Protein 2J4T (pdb70)

InterPro domains:
  IPR001427 Pancreatic ribonuclease [PR00794] (48-67)
  IPR001427 Pancreatic ribonuclease [PR00794] (68-87)
  IPR001427 Pancreatic ribonuclease [PR00794] (90-108)
  IPR001427 Pancreatic ribonuclease [PR00794] (112-134)
  IPR001427 Pancreatic ribonuclease [PTHR11437] (3-141)
  IPR023411 Ribonuclease A, active site [PS00127] (62-68)
  IPR023412 Ribonuclease A-domain [PF00074] (28-138)
  IPR023412 Ribonuclease A-domain [SM00092] (25-141)
  IPR036816 Ribonuclease A-like domain superfamily [G3DSA:3.10.130.10] (22-144)
  IPR036816 Ribonuclease A-like domain superfamily [SSF54076] (27-142)

Sequence (238 aa):
NERYEKFLRQHYDAKPQGRDDRYCESMMKERKLTSPCKDVNTFIHGTKKNIRAICGKKGSPYGENFRISNSPFQITTCTHSRGSPWPPCGYRAFKDFRYIVIACEDGWPVHFDESFISPNERYEKFLRQHYDAKPQGRDDRYCESMMKERKLTSPCKDVNTFIHGTKKNIRAICGKKGSPYGENFRISNSPFQITTCTHSRGSPWPPCGYRAFKDFRYIVIACEDGWPVHFDESFISP

CATH classification: 3.10.130.10

GO terms:
  GO:0045087 innate immune response (P, IDA)
  GO:0061844 antimicrobial humoral immune response mediated by antimicrobial peptide (P, IDA)
  GO:0071222 cellular response to lipopolysaccharide (P, IDA)
  GO:0005576 extracellular region (C, EXP)
  GO:0001525 angiogenesis (P, IMP)
  GO:0004540 RNA nuclease activity (F, IMP)
  GO:0006401 RNA catabolic process (P, IMP)
  GO:0008284 positive regulation of cell population proliferation (P, IMP)
  GO:0005576 extracellular region (C, IDA)
  GO:0030141 secretory granule (C, IDA)
  GO:0042742 defense response to bacterium (P, IDA)
  GO:0009617 response to bacterium (P, IEP)
  GO:0019731 antibacterial humoral response (P, IDA)

Secondary structure (DSSP, 8-state):
-HHHHHHHHHHB-SS-S--SHHHHHHHHHHTT-BTTB-SEEEEE-S-SHHHHGGGTTTEEE-SSSEEEESS-EEEEEEEE-SS--SSS--EEEEEEEE--EEEEETTEEEEE-GGGG--/-HHHHHHHHHHB-SS-SS-SHHHHHHHHHHTT-TTTT-SEEEEEES-HHHHHGGGTTTEEE-SSS-EEESS-EEEEEEEE-SS--SSS--EEEEEEEE--EEEEETTEEEEE-TTTT--

B-factor: mean 38.96, std 10.77, range [21.14, 82.2]

Nearest PDB structures (foldseek):
  2j4t-assembly2_B  TM=9.923E-01  e=2.565E-25  Mus musculus
  2bwk-assembly1_A  TM=9.764E-01  e=5.631E-21  Mus musculus
  3zbw-assembly1_A  TM=9.738E-01  e=1.186E-20  Mus musculus
  4qfi-assembly1_A  TM=9.800E-01  e=3.627E-20  Rattus norvegicus
  3zbv-assembly1_A-2  TM=9.709E-01  e=3.203E-20  Mus musculus

Structure (mmCIF, N/CA/C/O backbone):
data_2J4T
#
_entry.id   2J4T
#
_cell.length_a   97.472
_cell.length_b   31.422
_cell.length_c   95.471
_cell.angle_alpha   90.00
_cell.angle_beta   118.85
_cell.angle_gamma   90.00
#
_symmetry.space_group_name_H-M   'C 1 2 1'
#
loop_
_entity.id
_entity.type
_entity.pdbx_description
1 polymer ANGIOGENIN-4
2 water water
#
loop_
_atom_site.group_PDB
_atom_site.id
_atom_site.type_symbol
_atom_site.label_atom_id
_atom_site.label_alt_id
_atom_site.label_comp_id
_atom_site.label_asym_id
_atom_site.label_entity_id
_atom_site.label_seq_id
_atom_site.pdbx_PDB_ins_code
_atom_site.Cartn_x
_atom_site.Cartn_y
_atom_site.Cartn_z
_atom_site.occupancy
_atom_site.B_iso_or_equiv
_atom_site.auth_seq_id
_atom_site.auth_comp_id
_atom_site.auth_asym_id
_atom_site.auth_atom_id
_atom_site.pdbx_PDB_model_num
ATOM 1 N N . ASN A 1 26 ? 6.112 -16.455 34.694 1.00 47.59 2 ASN A N 1
ATOM 2 C CA . ASN A 1 26 ? 6.311 -16.086 33.262 1.00 44.50 2 ASN A CA 1
ATOM 3 C C . ASN A 1 26 ? 7.702 -15.492 33.089 1.00 44.31 2 ASN A C 1
ATOM 4 O O . ASN A 1 26 ? 7.931 -14.334 33.411 1.00 46.61 2 ASN A O 1
ATOM 9 N N . GLU A 1 27 ? 8.622 -16.281 32.555 1.00 21.14 3 GLU A N 1
ATOM 10 C CA . GLU A 1 27 ? 10.002 -15.835 32.387 1.00 21.14 3 GLU A CA 1
ATOM 11 C C . GLU A 1 27 ? 10.196 -14.730 31.331 1.00 21.14 3 GLU A C 1
ATOM 12 O O . GLU A 1 27 ? 11.000 -13.812 31.531 1.00 40.09 3 GLU A O 1
ATOM 18 N N . ARG A 1 28 ? 9.482 -14.811 30.212 1.00 37.79 4 ARG A N 1
ATOM 19 C CA . ARG A 1 28 ? 9.627 -13.789 29.177 1.00 37.24 4 ARG A CA 1
ATOM 20 C C . ARG A 1 28 ? 9.246 -12.425 29.746 1.00 34.51 4 ARG A C 1
ATOM 21 O O . ARG A 1 28 ? 9.860 -11.408 29.434 1.00 34.06 4 ARG A O 1
ATOM 29 N N . TYR A 1 29 ? 8.228 -12.412 30.591 1.00 32.75 5 TYR A N 1
ATOM 30 C CA . TYR A 1 29 ? 7.804 -11.182 31.230 1.00 31.58 5 TYR A CA 1
ATOM 31 C C . TYR A 1 29 ? 8.930 -10.723 32.168 1.00 31.58 5 TYR A C 1
ATOM 32 O O . TYR A 1 29 ? 9.236 -9.535 32.251 1.00 29.21 5 TYR A O 1
ATOM 41 N N . GLU A 1 30 ? 9.552 -11.681 32.853 1.00 32.00 6 GLU A N 1
ATOM 42 C CA . GLU A 1 30 ? 10.647 -11.410 33.784 1.00 33.51 6 GLU A CA 1
ATOM 43 C C . GLU A 1 30 ? 11.854 -10.756 33.111 1.00 32.91 6 GLU A C 1
ATOM 44 O O . GLU A 1 30 ? 12.427 -9.805 33.638 1.00 32.87 6 GLU A O 1
ATOM 50 N N . LYS A 1 31 ? 12.247 -11.275 31.955 1.00 31.35 7 LYS A N 1
ATOM 51 C CA . LYS A 1 31 ? 13.376 -10.715 31.231 1.00 31.76 7 LYS A CA 1
ATOM 52 C C . LYS A 1 31 ? 13.102 -9.258 30.866 1.00 30.92 7 LYS A C 1
ATOM 53 O O . LYS A 1 31 ? 14.016 -8.428 30.898 1.00 30.51 7 LYS A O 1
ATOM 59 N N . PHE A 1 32 ? 11.845 -8.956 30.535 1.00 28.68 8 PHE A N 1
ATOM 60 C CA . PHE A 1 32 ? 11.420 -7.595 30.185 1.00 29.96 8 PHE A CA 1
ATOM 61 C C . PHE A 1 32 ? 11.610 -6.619 31.357 1.00 30.68 8 PHE A C 1
ATOM 62 O O . PHE A 1 32 ? 12.162 -5.529 31.190 1.00 29.47 8 PHE A O 1
ATOM 70 N N . LEU A 1 33 ? 11.135 -7.015 32.536 1.00 31.28 9 LEU A N 1
ATOM 71 C CA . LEU A 1 33 ? 11.259 -6.189 33.732 1.00 31.16 9 LEU A CA 1
ATOM 72 C C . LEU A 1 33 ? 12.731 -6.005 34.096 1.00 31.75 9 LEU A C 1
ATOM 73 O O . LEU A 1 33 ? 13.150 -4.923 34.509 1.00 32.97 9 LEU A O 1
ATOM 78 N N . ARG A 1 34 ? 13.522 -7.061 33.951 1.00 32.38 10 ARG A N 1
ATOM 79 C CA . ARG A 1 34 ? 14.940 -6.963 34.273 1.00 32.85 10 ARG A CA 1
ATOM 80 C C . ARG A 1 34 ? 15.625 -5.935 33.368 1.00 32.91 10 ARG A C 1
ATOM 81 O O . ARG A 1 34 ? 16.338 -5.049 33.836 1.00 30.94 10 ARG A O 1
ATOM 89 N N . GLN A 1 35 ? 15.386 -6.049 32.068 1.00 33.02 11 GLN A N 1
ATOM 90 C CA . GLN A 1 35 ? 15.995 -5.145 31.094 1.00 34.73 11 GLN A CA 1
ATOM 91 C C . GLN A 1 35 ? 15.383 -3.754 30.968 1.00 33.34 11 GLN A C 1
ATOM 92 O O . GLN A 1 35 ? 16.084 -2.805 30.623 1.00 34.49 11 GLN A O 1
ATOM 98 N N . HIS A 1 36 ? 14.090 -3.619 31.254 1.00 33.61 12 HIS A N 1
ATOM 99 C CA . HIS A 1 36 ? 13.429 -2.331 31.055 1.00 30.97 12 HIS A CA 1
ATOM 100 C C . HIS A 1 36 ? 12.627 -1.706 32.188 1.00 32.03 12 HIS A C 1
ATOM 101 O O . HIS A 1 36 ? 11.901 -0.739 31.952 1.00 32.65 12 HIS A O 1
ATOM 108 N N . TYR A 1 37 ? 12.753 -2.217 33.408 1.00 31.93 13 TYR A N 1
ATOM 109 C CA . TYR A 1 37 ? 11.962 -1.662 34.497 1.00 31.74 13 TYR A CA 1
ATOM 110 C C . TYR A 1 37 ? 12.703 -1.271 35.766 1.00 31.92 13 TYR A C 1
ATOM 111 O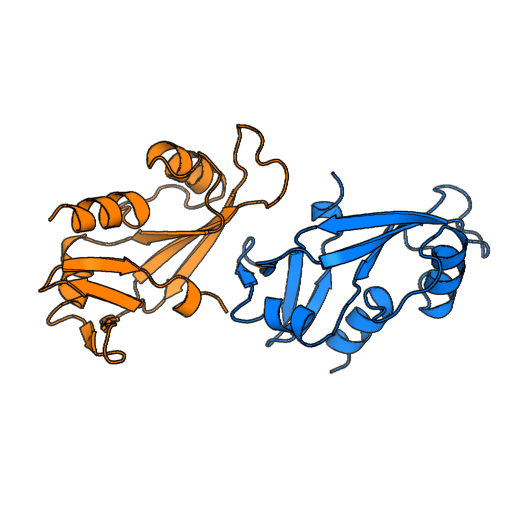 O . TYR A 1 37 ? 13.592 -1.983 36.230 1.00 30.62 13 TYR A O 1
ATOM 120 N N . ASP A 1 38 ? 12.312 -0.123 36.313 1.00 31.49 14 ASP A N 1
ATOM 121 C CA . ASP A 1 38 ? 12.870 0.392 37.558 1.00 32.53 14 ASP A CA 1
ATOM 122 C C . ASP A 1 38 ? 11.842 1.346 38.149 1.00 32.82 14 ASP A C 1
ATOM 123 O O . ASP A 1 38 ? 11.778 2.519 37.781 1.00 30.77 14 ASP A O 1
ATOM 128 N N . ALA A 1 39 ? 11.025 0.823 39.057 1.00 35.40 15 ALA A N 1
ATOM 129 C CA . ALA A 1 39 ? 9.965 1.604 39.683 1.00 39.28 15 ALA A CA 1
ATOM 130 C C . ALA A 1 39 ? 10.421 2.935 40.253 1.00 42.20 15 ALA A C 1
ATOM 131 O O . ALA A 1 39 ? 9.913 3.987 39.866 1.00 44.36 15 ALA A O 1
ATOM 133 N N . LYS A 1 40 ? 11.378 2.887 41.173 1.00 44.31 16 LYS A N 1
ATOM 134 C CA . LYS A 1 40 ? 11.878 4.093 41.819 1.00 45.99 16 LYS A CA 1
ATOM 135 C C . LYS A 1 40 ? 13.373 4.263 41.626 1.00 46.05 16 LYS A C 1
ATOM 136 O O . LYS A 1 40 ? 14.176 3.710 42.380 1.00 45.31 16 LYS A O 1
ATOM 142 N N . PRO A 1 41 ? 13.765 5.041 40.609 1.00 44.94 17 PRO A N 1
ATOM 143 C CA . PRO A 1 41 ? 15.167 5.302 40.293 1.00 44.44 17 PRO A CA 1
ATOM 144 C C . PRO A 1 41 ? 15.733 6.376 41.204 1.00 44.70 17 PRO A C 1
ATOM 145 O O . PRO A 1 41 ? 14.995 7.036 41.936 1.00 45.00 17 PRO A O 1
ATOM 149 N N . GLN A 1 42 ? 17.044 6.555 41.147 1.00 44.33 18 GLN A N 1
ATOM 150 C CA . GLN A 1 42 ? 17.706 7.561 41.956 1.00 44.44 18 GLN A CA 1
ATOM 151 C C . GLN A 1 42 ? 18.827 8.146 41.113 1.00 43.74 18 GLN A C 1
ATOM 152 O O . GLN A 1 42 ? 19.633 7.407 40.553 1.00 45.01 18 GLN A O 1
ATOM 158 N N . GLY A 1 43 ? 18.860 9.470 41.004 1.00 43.55 19 GLY A N 1
ATOM 159 C CA . GLY A 1 43 ? 19.898 10.126 40.229 1.00 42.29 19 GLY A CA 1
ATOM 160 C C . GLY A 1 43 ? 19.622 10.251 38.742 1.00 41.57 19 GLY A C 1
ATOM 161 O O . GLY A 1 43 ? 19.857 11.303 38.150 1.00 42.16 19 GLY A O 1
ATOM 162 N N . ARG A 1 44 ? 19.133 9.179 38.134 1.00 39.75 20 ARG A N 1
ATOM 163 C CA . ARG A 1 44 ? 18.836 9.182 36.705 1.00 40.14 20 ARG A CA 1
ATOM 164 C C . ARG A 1 44 ? 19.888 9.922 35.877 1.00 39.39 20 ARG A C 1
ATOM 165 O O . ARG A 1 44 ? 19.561 10.577 34.894 1.00 41.55 20 ARG A O 1
ATOM 173 N N . ASP A 1 45 ? 21.147 9.824 36.283 1.00 39.20 21 ASP A N 1
ATOM 174 C CA . ASP A 1 45 ? 22.232 10.477 35.560 1.00 38.02 21 ASP A CA 1
ATOM 175 C C . ASP A 1 45 ? 23.110 9.405 34.944 1.00 36.92 21 ASP A C 1
ATOM 176 O O . ASP A 1 45 ? 22.728 8.240 34.908 1.00 37.01 21 ASP A O 1
ATOM 181 N N . ASP A 1 46 ? 24.285 9.799 34.468 1.00 37.64 22 ASP A N 1
ATOM 182 C CA . ASP A 1 46 ? 25.217 8.864 33.843 1.00 38.77 22 ASP A CA 1
ATOM 183 C C . ASP A 1 46 ? 25.619 7.708 34.750 1.00 39.54 22 ASP A C 1
ATOM 184 O O . ASP A 1 46 ? 25.695 6.559 34.310 1.00 40.65 22 ASP A O 1
ATOM 189 N N . ARG A 1 47 ? 25.880 8.018 36.015 1.00 38.81 23 ARG A N 1
ATOM 190 C CA . ARG A 1 47 ? 26.292 7.005 36.981 1.00 37.87 23 ARG A CA 1
ATOM 191 C C . ARG A 1 47 ? 25.166 5.993 37.211 1.00 35.35 23 ARG A C 1
ATOM 192 O O . ARG A 1 47 ? 25.411 4.827 37.507 1.00 33.35 23 ARG A O 1
ATOM 200 N N . TYR A 1 48 ? 23.929 6.449 37.065 1.00 33.07 24 TYR A N 1
ATOM 201 C CA . TYR A 1 48 ? 22.771 5.582 37.240 1.00 32.19 24 TYR A CA 1
ATOM 202 C C . TYR A 1 48 ? 22.748 4.502 36.153 1.00 31.13 24 TYR A C 1
ATOM 203 O O . TYR A 1 48 ? 22.422 3.340 36.407 1.00 30.57 24 TYR A O 1
ATOM 212 N N . CYS A 1 49 ? 23.100 4.900 34.936 1.00 31.79 25 CYS A N 1
ATOM 213 C CA . CYS A 1 49 ? 23.107 3.990 33.802 1.00 31.06 25 CYS A CA 1
ATOM 214 C C . CYS A 1 49 ? 24.185 2.931 33.871 1.00 32.50 25 CYS A C 1
ATOM 215 O O . CYS A 1 49 ? 23.925 1.757 33.612 1.00 32.86 25 CYS A O 1
ATOM 218 N N . GLU A 1 50 ? 25.403 3.341 34.203 1.00 33.96 26 GLU A N 1
ATOM 219 C CA . GLU A 1 50 ? 26.500 2.391 34.287 1.00 34.42 26 GLU A CA 1
ATOM 220 C C . GLU A 1 50 ? 26.241 1.369 35.389 1.00 34.75 26 GLU A C 1
ATOM 221 O O . GLU A 1 50 ? 26.502 0.178 35.211 1.00 34.45 26 GLU A O 1
ATOM 227 N N . SER A 1 51 ? 25.712 1.829 36.516 1.00 34.08 27 SER A N 1
ATOM 228 C CA . SER A 1 51 ? 25.409 0.930 37.624 1.00 34.26 27 SER A CA 1
ATOM 229 C C . SER A 1 51 ? 24.256 0.004 37.257 1.00 32.60 27 SER A C 1
ATOM 230 O O . SER A 1 51 ? 24.311 -1.195 37.509 1.00 33.21 27 SER A O 1
ATOM 233 N N . MET A 1 52 ? 23.204 0.567 36.671 1.00 34.17 28 MET A N 1
ATOM 234 C CA . MET A 1 52 ? 22.033 -0.220 36.278 1.00 33.65 28 MET A CA 1
ATOM 235 C C . MET A 1 52 ? 22.335 -1.289 35.238 1.00 34.17 28 MET A C 1
ATOM 236 O O . MET A 1 52 ? 21.967 -2.447 35.412 1.00 33.17 28 MET A O 1
ATOM 241 N N . MET A 1 53 ? 22.995 -0.895 34.153 1.00 36.11 29 MET A N 1
ATOM 242 C CA . MET A 1 53 ? 23.317 -1.836 33.084 1.00 37.85 29 MET A CA 1
ATOM 243 C C . MET A 1 53 ? 24.140 -3.002 33.608 1.00 39.11 29 MET A C 1
ATOM 244 O O . MET A 1 53 ? 23.977 -4.132 33.164 1.00 39.39 29 MET A O 1
ATOM 249 N N . LYS A 1 54 ? 25.027 -2.727 34.556 1.00 42.06 30 LYS A N 1
ATOM 250 C CA . LYS A 1 54 ? 25.850 -3.780 35.130 1.00 43.27 30 LYS A CA 1
ATOM 251 C C . LYS A 1 54 ? 24.983 -4.659 36.024 1.00 43.58 30 LYS A C 1
ATOM 252 O O . LYS A 1 54 ? 25.048 -5.890 35.960 1.00 43.73 30 LYS A O 1
ATOM 258 N N . GLU A 1 55 ? 24.158 -4.018 36.845 1.00 43.91 31 GLU A N 1
ATOM 259 C CA . GLU A 1 55 ? 23.287 -4.731 37.766 1.00 44.76 31 GLU A CA 1
ATOM 260 C C . GLU A 1 55 ? 22.269 -5.623 37.067 1.00 44.86 31 GLU A C 1
ATOM 261 O O . GLU A 1 55 ? 21.983 -6.719 37.541 1.00 45.07 31 GLU A O 1
ATOM 267 N N . ARG A 1 56 ? 21.721 -5.164 35.946 1.00 44.55 32 ARG A N 1
ATOM 268 C CA . ARG A 1 56 ? 20.729 -5.958 35.222 1.00 43.08 32 ARG A CA 1
ATOM 269 C C . ARG A 1 56 ? 21.356 -6.911 34.195 1.00 43.76 32 ARG A C 1
ATOM 270 O O . ARG A 1 56 ? 20.646 -7.537 33.404 1.00 45.34 32 ARG A O 1
ATOM 278 N N . LYS A 1 57 ? 22.683 -7.011 34.209 1.00 43.72 33 LYS A N 1
ATOM 279 C CA . LYS A 1 57 ? 23.418 -7.906 33.312 1.00 45.37 33 LYS A CA 1
ATOM 280 C C . LYS A 1 57 ? 23.308 -7.616 31.813 1.00 45.23 33 LYS A C 1
ATOM 281 O O . LYS A 1 57 ? 23.091 -8.532 31.016 1.00 44.54 33 LYS A O 1
ATOM 287 N N . LEU A 1 58 ? 23.470 -6.357 31.422 1.00 45.30 34 LEU A N 1
ATOM 288 C CA . LEU A 1 58 ? 23.389 -5.994 30.009 1.00 44.25 34 LEU A CA 1
ATOM 289 C C . LEU A 1 58 ? 24.725 -5.498 29.472 1.00 43.26 34 LEU A C 1
ATOM 290 O O . LEU A 1 58 ? 24.770 -4.741 28.504 1.00 42.42 34 LEU A O 1
ATOM 295 N N . THR A 1 59 ? 25.814 -5.937 30.091 1.00 43.29 35 THR A N 1
ATOM 296 C CA . THR A 1 59 ? 27.142 -5.501 29.673 1.00 43.83 35 THR A CA 1
ATOM 297 C C . THR A 1 59 ? 27.964 -6.580 28.977 1.00 44.36 35 THR A C 1
ATOM 298 O O . THR A 1 59 ? 29.138 -6.374 28.676 1.00 43.89 35 THR A O 1
ATOM 302 N N . SER A 1 60 ? 27.348 -7.726 28.715 1.00 44.78 36 SER A N 1
ATOM 303 C CA . SER A 1 60 ? 28.046 -8.825 28.056 1.00 46.34 36 SER A CA 1
ATOM 304 C C . SER A 1 60 ? 27.279 -9.349 26.848 1.00 44.95 36 SER A C 1
ATOM 305 O O . SER A 1 60 ? 26.503 -10.296 26.961 1.00 44.74 36 SER A O 1
ATOM 308 N N . PRO A 1 61 ? 27.464 -8.710 25.679 1.00 44.64 37 PRO A N 1
ATOM 309 C CA . PRO A 1 61 ? 28.347 -7.550 25.511 1.00 43.87 37 PRO A CA 1
ATOM 310 C C . PRO A 1 61 ? 27.599 -6.292 25.930 1.00 42.46 37 PRO A C 1
ATOM 311 O O . PRO A 1 61 ? 26.435 -6.368 26.324 1.00 42.65 37 PRO A O 1
ATOM 315 N N . CYS A 1 62 ? 28.256 -5.139 25.859 1.00 41.63 38 CYS A N 1
ATOM 316 C CA . CYS A 1 62 ? 27.591 -3.896 26.237 1.00 41.74 38 CYS A CA 1
ATOM 317 C C . CYS A 1 62 ? 26.371 -3.709 25.341 1.00 40.84 38 CYS A C 1
ATOM 318 O O . CYS A 1 62 ? 26.498 -3.707 24.117 1.00 41.16 38 CYS A O 1
ATOM 321 N N . LYS A 1 63 ? 25.190 -3.565 25.928 1.00 39.35 39 LYS A N 1
ATOM 322 C CA . LYS A 1 63 ? 24.027 -3.340 25.094 1.00 40.25 39 LYS A CA 1
ATOM 323 C C . LYS A 1 63 ? 24.202 -1.923 24.552 1.00 38.87 39 LYS A C 1
ATOM 324 O O . LYS A 1 63 ? 24.662 -1.033 25.264 1.00 38.07 39 LYS A O 1
ATOM 330 N N . ASP A 1 64 ? 23.847 -1.719 23.288 1.00 38.10 40 ASP A N 1
ATOM 331 C CA . ASP A 1 64 ? 24.004 -0.417 22.644 1.00 34.83 40 ASP A CA 1
ATOM 332 C C . ASP A 1 64 ? 23.124 0.692 23.222 1.00 32.57 40 ASP A C 1
ATOM 333 O O . ASP A 1 64 ? 23.615 1.766 23.591 1.00 32.29 40 ASP A O 1
ATOM 338 N N . VAL A 1 65 ? 21.823 0.438 23.287 1.00 30.22 41 VAL A N 1
ATOM 339 C CA . VAL A 1 65 ? 20.881 1.402 23.843 1.00 27.77 41 VAL A CA 1
ATOM 340 C C . VAL A 1 65 ? 19.884 0.606 24.658 1.00 28.56 41 VAL A C 1
ATOM 341 O O . VAL A 1 65 ? 19.485 -0.479 24.258 1.00 28.76 41 VAL A O 1
ATOM 345 N N . ASN A 1 66 ? 19.475 1.143 25.799 1.00 27.10 42 ASN A N 1
ATOM 346 C CA . ASN A 1 66 ? 18.540 0.431 26.650 1.00 25.43 42 ASN A CA 1
ATOM 347 C C . ASN A 1 66 ? 17.763 1.445 27.471 1.00 24.08 42 ASN A C 1
ATOM 348 O O . ASN A 1 66 ? 18.340 2.324 28.106 1.00 24.47 42 ASN A O 1
ATOM 353 N N . THR A 1 67 ? 16.447 1.310 27.463 1.00 22.79 43 THR A N 1
ATOM 354 C CA . THR A 1 67 ? 15.602 2.232 28.186 1.00 21.99 43 THR A CA 1
ATOM 355 C C . THR A 1 67 ? 14.880 1.576 29.356 1.00 23.13 43 THR A C 1
ATOM 356 O O . THR A 1 67 ? 14.354 0.468 29.242 1.00 23.78 43 THR A O 1
ATOM 360 N N . PHE A 1 68 ? 14.865 2.281 30.482 1.00 24.07 44 PHE A N 1
ATOM 361 C CA . PHE A 1 68 ? 14.188 1.818 31.676 1.00 24.38 44 PHE A CA 1
ATOM 362 C C . PHE A 1 68 ? 12.923 2.648 31.807 1.00 24.22 44 PHE A C 1
ATOM 363 O O . PHE A 1 68 ? 12.942 3.860 31.596 1.00 28.62 44 PHE A O 1
ATOM 371 N N . ILE A 1 69 ? 11.822 1.983 32.132 1.00 24.25 45 ILE A N 1
ATOM 372 C CA . ILE A 1 69 ? 10.543 2.645 32.296 1.00 25.85 45 ILE A CA 1
ATOM 373 C C . ILE A 1 69 ? 10.289 2.793 33.785 1.00 27.83 45 ILE A C 1
ATOM 374 O O . ILE A 1 69 ? 10.544 1.874 34.557 1.00 28.77 45 ILE A O 1
ATOM 379 N N . HIS A 1 70 ? 9.769 3.944 34.186 1.00 29.95 46 HIS A N 1
ATOM 380 C CA . HIS A 1 70 ? 9.508 4.188 35.590 1.00 33.18 46 HIS A CA 1
ATOM 381 C C . HIS A 1 70 ? 8.015 4.150 35.891 1.00 36.15 46 HIS A C 1
ATOM 382 O O . HIS A 1 70 ? 7.192 4.144 34.980 1.00 37.25 46 HIS A O 1
ATOM 389 N N . GLY A 1 71 ? 7.671 4.116 37.173 1.00 38.01 47 GLY A N 1
ATOM 390 C CA . GLY A 1 71 ? 6.273 4.050 37.557 1.00 40.62 47 GLY A CA 1
ATOM 391 C C . GLY A 1 71 ? 5.949 2.667 38.093 1.00 42.31 47 GLY A C 1
ATOM 392 O O . GLY A 1 71 ? 6.805 2.022 38.702 1.00 43.09 47 GLY A O 1
ATOM 393 N N . THR A 1 72 ? 4.723 2.201 37.874 1.00 42.68 48 THR A N 1
ATOM 394 C CA . THR A 1 72 ? 4.330 0.879 38.357 1.00 44.13 48 THR A CA 1
ATOM 395 C C . THR A 1 72 ? 4.276 -0.120 37.204 1.00 44.79 48 THR A C 1
ATOM 396 O O . THR A 1 72 ? 4.315 0.269 36.035 1.00 45.91 48 THR A O 1
ATOM 400 N N . LYS A 1 73 ? 4.193 -1.405 37.541 1.00 43.74 49 LYS A N 1
ATOM 401 C CA . LYS A 1 73 ? 4.131 -2.467 36.543 1.00 43.59 49 LYS A CA 1
ATOM 402 C C . LYS A 1 73 ? 2.719 -2.696 36.017 1.00 42.49 49 LYS A C 1
ATOM 403 O O . LYS A 1 73 ? 2.546 -3.192 34.905 1.00 43.04 49 LYS A O 1
ATOM 409 N N . LYS A 1 74 ? 1.712 -2.353 36.813 1.00 41.28 50 LYS A N 1
ATOM 410 C CA . LYS A 1 74 ? 0.331 -2.539 36.377 1.00 40.81 50 LYS A CA 1
ATOM 411 C C . LYS A 1 74 ? 0.018 -1.671 35.168 1.00 39.24 50 LYS A C 1
ATOM 412 O O . LYS A 1 74 ? -0.742 -2.080 34.298 1.00 37.59 50 LYS A O 1
ATOM 418 N N . ASN A 1 75 ? 0.609 -0.482 35.107 1.00 38.81 51 ASN A N 1
ATOM 419 C CA . ASN A 1 75 ? 0.368 0.415 33.979 1.00 40.10 51 ASN A CA 1
ATOM 420 C C . ASN A 1 75 ? 1.114 0.013 32.712 1.00 38.52 51 ASN A C 1
ATOM 421 O O . ASN A 1 75 ? 0.729 0.400 31.612 1.00 37.68 51 ASN A O 1
ATOM 426 N N . ILE A 1 76 ? 2.186 -0.755 32.864 1.00 37.03 52 ILE A N 1
ATOM 427 C CA . ILE A 1 76 ? 2.957 -1.191 31.709 1.00 36.46 52 ILE A CA 1
ATOM 428 C C . ILE A 1 76 ? 2.241 -2.367 31.040 1.00 37.26 52 ILE A C 1
ATOM 429 O O . ILE A 1 76 ? 2.165 -2.453 29.815 1.00 36.63 52 ILE A O 1
ATOM 434 N N . ARG A 1 77 ? 1.708 -3.269 31.853 1.00 21.14 53 ARG A N 1
ATOM 435 C CA . ARG A 1 77 ? 0.976 -4.421 31.332 1.00 21.14 53 ARG A CA 1
ATOM 436 C C . ARG A 1 77 ? -0.372 -3.956 30.766 1.00 21.14 53 ARG A C 1
ATOM 437 O O . ARG A 1 77 ? -0.922 -4.582 29.856 1.00 36.59 53 ARG A O 1
ATOM 439 N N . ALA A 1 78 ? -0.903 -2.864 31.310 1.00 36.26 54 ALA A N 1
ATOM 440 C CA . ALA A 1 78 ? -2.184 -2.352 30.832 1.00 37.08 54 ALA A CA 1
ATOM 441 C C . ALA A 1 78 ? -2.088 -1.970 29.360 1.00 36.16 54 ALA A C 1
ATOM 442 O O . ALA A 1 78 ? -3.097 -1.920 28.661 1.00 36.17 54 ALA A O 1
ATOM 444 N N . ILE A 1 79 ? -0.873 -1.698 28.892 1.00 35.93 55 ILE A N 1
ATOM 445 C CA . ILE A 1 79 ? -0.673 -1.337 27.497 1.00 34.69 55 ILE A CA 1
ATOM 446 C C . ILE A 1 79 ? -1.033 -2.539 26.631 1.00 37.20 55 ILE A C 1
ATOM 447 O O . ILE A 1 79 ? -1.332 -2.395 25.444 1.00 38.87 55 ILE A O 1
ATOM 452 N N . CYS A 1 80 ? -1.002 -3.729 27.229 1.00 36.63 56 CYS A N 1
ATOM 453 C CA . CYS A 1 80 ? -1.361 -4.941 26.501 1.00 36.72 56 CYS A CA 1
ATOM 454 C C . CYS A 1 80 ? -2.881 -5.091 26.519 1.00 37.90 56 CYS A C 1
ATOM 455 O O . CYS A 1 80 ? -3.445 -5.937 25.824 1.00 38.86 56 CYS A O 1
ATOM 458 N N . GLY A 1 81 ? -3.538 -4.252 27.313 1.00 38.28 57 GLY A N 1
ATOM 459 C CA . GLY A 1 81 ? -4.983 -4.295 27.417 1.00 39.69 57 GLY A CA 1
ATOM 460 C C . GLY A 1 81 ? -5.640 -3.016 26.934 1.00 40.23 57 GLY A C 1
ATOM 461 O O . GLY A 1 81 ? -5.189 -2.401 25.975 1.00 40.50 57 GLY A O 1
ATOM 462 N N . LYS A 1 82 ? -6.705 -2.612 27.616 1.00 43.54 58 LYS A N 1
ATOM 463 C CA . LYS A 1 82 ? -7.460 -1.409 27.270 1.00 45.98 58 LYS A CA 1
ATOM 464 C C . LYS A 1 82 ? -6.632 -0.124 27.119 1.00 46.51 58 LYS A C 1
ATOM 465 O O . LYS A 1 82 ? -6.842 0.639 26.179 1.00 47.34 58 LYS A O 1
ATOM 471 N N . LYS A 1 83 ? -5.703 0.124 28.041 1.00 45.46 59 LYS A N 1
ATOM 472 C CA . LYS A 1 83 ? -4.892 1.341 27.978 1.00 44.72 59 LYS A CA 1
ATOM 473 C C . LYS A 1 83 ? -3.812 1.322 26.899 1.00 42.83 59 LYS A C 1
ATOM 474 O O . LYS A 1 83 ? -2.728 1.882 27.071 1.00 41.61 59 LYS A O 1
ATOM 480 N N . GLY A 1 84 ? -4.124 0.681 25.780 1.00 40.68 60 GLY A N 1
ATOM 481 C CA . GLY A 1 84 ? -3.187 0.608 24.676 1.00 37.19 60 GLY A CA 1
ATOM 482 C C . GLY A 1 84 ? -3.916 0.505 23.350 1.00 34.93 60 GLY A C 1
ATOM 483 O O . GLY A 1 84 ? -5.142 0.356 23.313 1.00 32.98 60 GLY A O 1
ATOM 484 N N . SER A 1 85 ? -3.158 0.592 22.260 1.00 34.15 61 SER A N 1
ATOM 485 C CA . SER A 1 85 ? -3.715 0.502 20.909 1.00 34.32 61 SER A CA 1
ATOM 486 C C . SER A 1 85 ? -2.738 -0.254 20.012 1.00 34.24 61 SER A C 1
ATOM 487 O O . SER A 1 85 ? -1.535 -0.274 20.268 1.00 34.38 61 SER A O 1
ATOM 490 N N . PRO A 1 86 ? -3.243 -0.893 18.950 1.00 33.68 62 PRO A N 1
ATOM 491 C CA . PRO A 1 86 ? -2.331 -1.622 18.067 1.00 34.02 62 PRO A CA 1
ATOM 492 C C . PRO A 1 86 ? -1.442 -0.640 17.312 1.00 34.50 62 PRO A C 1
ATOM 493 O O . PRO A 1 86 ? -1.904 0.410 16.873 1.00 35.01 62 PRO A O 1
ATOM 497 N N . TYR A 1 87 ? -0.161 -0.971 17.186 1.00 36.07 63 TYR A N 1
ATOM 498 C CA . TYR A 1 87 ? 0.777 -0.120 16.459 1.00 36.90 63 TYR A CA 1
ATOM 499 C C . TYR A 1 87 ? 1.469 -1.036 15.462 1.00 38.20 63 TYR A C 1
ATOM 500 O O . TYR A 1 87 ? 2.634 -1.389 15.612 1.00 39.42 63 TYR A O 1
ATOM 509 N N . GLY A 1 88 ? 0.725 -1.420 14.433 1.00 41.21 64 GLY A N 1
ATOM 510 C CA . GLY A 1 88 ? 1.257 -2.330 13.441 1.00 41.41 64 GLY A CA 1
ATOM 511 C C . GLY A 1 88 ? 0.692 -3.691 13.794 1.00 43.99 64 GLY A C 1
ATOM 512 O O . GLY A 1 88 ? -0.228 -3.783 14.613 1.00 43.72 64 GLY A O 1
ATOM 513 N N . GLU A 1 89 ? 1.238 -4.751 13.209 1.00 44.33 65 GLU A N 1
ATOM 514 C CA . GLU A 1 89 ? 0.733 -6.090 13.488 1.00 45.88 65 GLU A CA 1
ATOM 515 C C . GLU A 1 89 ? 1.242 -6.743 14.766 1.00 45.75 65 GLU A C 1
ATOM 516 O O . GLU A 1 89 ? 0.513 -7.501 15.406 1.00 45.26 65 GLU A O 1
ATOM 522 N N . ASN A 1 90 ? 2.477 -6.447 15.152 1.00 45.08 66 ASN A N 1
ATOM 523 C CA . ASN A 1 90 ? 3.026 -7.080 16.343 1.00 45.86 66 ASN A CA 1
ATOM 524 C C . ASN A 1 90 ? 3.191 -6.198 17.580 1.00 43.84 66 ASN A C 1
ATOM 525 O O . ASN A 1 90 ? 3.488 -6.705 18.662 1.00 45.39 66 ASN A O 1
ATOM 530 N N . PHE A 1 91 ? 2.990 -4.893 17.445 1.00 41.26 67 PHE A N 1
ATOM 531 C CA . PHE A 1 91 ? 3.175 -4.020 18.595 1.00 39.58 67 PHE A CA 1
ATOM 532 C C . PHE A 1 91 ? 1.956 -3.245 19.064 1.00 37.02 67 PHE A C 1
ATOM 533 O O . PHE A 1 91 ? 0.940 -3.169 18.376 1.00 35.44 67 PHE A O 1
ATOM 541 N N . ARG A 1 92 ? 2.091 -2.683 20.261 1.00 34.14 68 ARG A N 1
ATOM 542 C CA . ARG A 1 92 ? 1.063 -1.881 20.918 1.00 34.19 68 ARG A CA 1
ATOM 543 C C . ARG A 1 92 ? 1.712 -0.556 21.327 1.00 32.73 68 ARG A C 1
ATOM 544 O O . ARG A 1 92 ? 2.895 -0.514 21.641 1.00 31.82 68 ARG A O 1
ATOM 552 N N . ILE A 1 93 ? 0.946 0.527 21.317 1.00 32.82 69 ILE A N 1
ATOM 553 C CA . ILE A 1 93 ? 1.482 1.815 21.730 1.00 31.91 69 ILE A CA 1
ATOM 554 C C . ILE A 1 93 ? 0.649 2.232 22.931 1.00 32.05 69 ILE A C 1
ATOM 555 O O . ILE A 1 93 ? -0.536 1.908 23.002 1.00 33.09 69 ILE A O 1
ATOM 560 N N . SER A 1 94 ? 1.256 2.932 23.884 1.00 30.84 70 SER A N 1
ATOM 561 C CA . SER A 1 94 ? 0.521 3.339 25.079 1.00 29.92 70 SER A CA 1
ATOM 562 C C . SER A 1 94 ? -0.436 4.502 24.833 1.00 30.05 70 SER A C 1
ATOM 563 O O . SER A 1 94 ? -0.237 5.300 23.920 1.00 27.57 70 SER A O 1
ATOM 566 N N . ASN A 1 95 ? -1.477 4.597 25.653 1.00 31.94 71 ASN A N 1
ATOM 567 C CA . ASN A 1 95 ? -2.440 5.687 25.523 1.00 36.38 71 ASN A CA 1
ATOM 568 C C . ASN A 1 95 ? -1.960 6.920 26.278 1.00 37.64 71 ASN A C 1
ATOM 569 O O . ASN A 1 95 ? -2.505 8.011 26.111 1.00 37.92 71 ASN A O 1
ATOM 574 N N . SER A 1 96 ? -0.941 6.744 27.115 1.00 36.24 72 SER A N 1
ATOM 575 C CA . SER A 1 96 ? -0.401 7.856 27.880 1.00 36.78 72 SER A CA 1
ATOM 576 C C . SER A 1 96 ? 1.117 7.773 27.911 1.00 35.59 72 SER A C 1
ATOM 577 O O . SER A 1 96 ? 1.688 6.721 27.643 1.00 35.08 72 SER A O 1
ATOM 580 N N . PRO A 1 97 ? 1.793 8.890 28.232 1.00 34.70 73 PRO A N 1
ATOM 581 C CA . PRO A 1 97 ? 3.259 8.916 28.286 1.00 33.96 73 PRO A CA 1
ATOM 582 C C . PRO A 1 97 ? 3.776 8.254 29.559 1.00 33.09 73 PRO A C 1
ATOM 583 O O . PRO A 1 97 ? 3.035 8.106 30.530 1.00 31.80 73 PRO A O 1
ATOM 587 N N . PHE A 1 98 ? 5.046 7.857 29.542 1.00 32.45 74 PHE A N 1
ATOM 588 C CA . PHE A 1 98 ? 5.689 7.236 30.698 1.00 31.84 74 PHE A CA 1
ATOM 589 C C . PHE A 1 98 ? 7.018 7.937 30.972 1.00 32.58 74 PHE A C 1
ATOM 590 O O . PHE A 1 98 ? 7.696 8.394 30.043 1.00 30.28 74 PHE A O 1
ATOM 598 N N . GLN A 1 99 ? 7.381 8.044 32.246 1.00 30.64 75 GLN A N 1
ATOM 599 C CA . GLN A 1 99 ? 8.654 8.656 32.594 1.00 30.75 75 GLN A CA 1
ATOM 600 C C . GLN A 1 99 ? 9.664 7.565 32.247 1.00 26.87 75 GLN A C 1
ATOM 601 O O . GLN A 1 99 ? 9.479 6.414 32.634 1.00 24.43 75 GLN A O 1
ATOM 607 N N . ILE A 1 100 ? 10.720 7.912 31.519 1.00 25.10 76 ILE A N 1
ATOM 608 C CA . ILE A 1 100 ? 11.703 6.912 31.119 1.00 24.48 76 ILE A CA 1
ATOM 609 C C . ILE A 1 100 ? 13.130 7.429 31.069 1.00 27.63 76 ILE A C 1
ATOM 610 O O . ILE A 1 100 ? 13.357 8.609 30.816 1.00 30.79 76 ILE A O 1
ATOM 615 N N . THR A 1 101 ? 14.092 6.536 31.301 1.00 25.63 77 THR A N 1
ATOM 616 C CA . THR A 1 101 ? 15.492 6.910 31.239 1.00 25.48 77 THR A CA 1
ATOM 617 C C . THR A 1 101 ? 16.201 6.019 30.219 1.00 26.81 77 THR A C 1
ATOM 618 O O . THR A 1 101 ? 16.224 4.793 30.354 1.00 26.43 77 THR A O 1
ATOM 622 N N . THR A 1 102 ? 16.781 6.637 29.198 1.00 26.72 78 THR A N 1
ATOM 623 C CA . THR A 1 102 ? 17.490 5.880 28.182 1.00 27.28 78 THR A CA 1
ATOM 624 C C . THR A 1 102 ? 18.985 5.899 28.453 1.00 26.71 78 THR A C 1
ATOM 625 O O . THR A 1 102 ? 19.568 6.941 28.733 1.00 29.22 78 THR A O 1
ATOM 629 N N . CYS A 1 103 ? 19.601 4.732 28.389 1.00 28.29 79 CYS A N 1
ATOM 630 C CA . CYS A 1 103 ? 21.032 4.633 28.620 1.00 28.29 79 CYS A CA 1
ATOM 631 C C . CYS A 1 103 ? 21.698 4.312 27.295 1.00 28.15 79 CYS A C 1
ATOM 632 O O . CYS A 1 103 ? 21.435 3.271 26.700 1.00 28.94 79 CYS A O 1
ATOM 635 N N . THR A 1 104 ? 22.560 5.211 26.834 1.00 29.20 80 THR A N 1
ATOM 636 C CA . THR A 1 104 ? 23.253 5.010 25.574 1.00 29.33 80 THR A CA 1
ATOM 637 C C . THR A 1 104 ? 24.727 4.724 25.794 1.00 30.05 80 THR A C 1
ATOM 638 O O . THR A 1 104 ? 25.407 5.424 26.550 1.00 30.26 80 THR A O 1
ATOM 642 N N . HIS A 1 105 ? 25.209 3.687 25.119 1.00 31.29 81 HIS A N 1
ATOM 643 C CA . HIS A 1 105 ? 26.590 3.254 25.219 1.00 31.66 81 HIS A CA 1
ATOM 644 C C . HIS A 1 105 ? 27.545 4.264 24.582 1.00 34.65 81 HIS A C 1
ATOM 645 O O . HIS A 1 105 ? 27.202 4.935 23.604 1.00 31.31 81 HIS A O 1
ATOM 652 N N . SER A 1 106 ? 28.733 4.391 25.168 1.00 34.79 82 SER A N 1
ATOM 653 C CA . SER A 1 106 ? 29.753 5.285 24.636 1.00 37.52 82 SER A CA 1
ATOM 654 C C . SER A 1 106 ? 30.378 4.498 23.494 1.00 38.73 82 SER A C 1
ATOM 655 O O . SER A 1 106 ? 31.521 4.035 23.588 1.00 37.87 82 SER A O 1
ATOM 658 N N . ARG A 1 107 ? 29.603 4.327 22.429 1.00 39.52 83 ARG A N 1
ATOM 659 C CA . ARG A 1 107 ? 30.045 3.576 21.265 1.00 44.02 83 ARG A CA 1
ATOM 660 C C . ARG A 1 107 ? 31.544 3.684 21.063 1.00 47.50 83 ARG A C 1
ATOM 661 O O . ARG A 1 107 ? 32.046 4.647 20.492 1.00 47.77 83 ARG A O 1
ATOM 669 N N . GLY A 1 108 ? 32.242 2.671 21.574 1.00 53.16 84 GLY A N 1
ATOM 670 C CA . GLY A 1 108 ? 33.691 2.604 21.509 1.00 58.31 84 GLY A CA 1
ATOM 671 C C . GLY A 1 108 ? 34.230 2.024 22.812 1.00 62.67 84 GLY A C 1
ATOM 672 O O . GLY A 1 108 ? 34.126 2.660 23.865 1.00 62.83 84 GLY A O 1
ATOM 673 N N . SER A 1 109 ? 34.785 0.812 22.733 1.00 65.84 85 SER A N 1
ATOM 674 C CA . SER A 1 109 ? 35.363 0.084 23.873 1.00 69.83 85 SER A CA 1
ATOM 675 C C . SER A 1 109 ? 34.381 -0.808 24.645 1.00 72.70 85 SER A C 1
ATOM 676 O O . SER A 1 109 ? 34.120 -0.577 25.829 1.00 73.14 85 SER A O 1
ATOM 679 N N . PRO A 1 110 ? 33.837 -1.852 23.986 1.00 74.11 86 PRO A N 1
ATOM 680 C CA . PRO A 1 110 ? 32.889 -2.772 24.623 1.00 74.69 86 PRO A CA 1
ATOM 681 C C . PRO A 1 110 ? 33.558 -3.663 25.664 1.00 75.71 86 PRO A C 1
ATOM 682 O O . PRO A 1 110 ? 32.931 -4.582 26.195 1.00 76.37 86 PRO A O 1
ATOM 686 N N . TRP A 1 111 ? 34.832 -3.388 25.942 1.00 21.14 87 TRP A N 1
ATOM 687 C CA . TRP A 1 111 ? 35.601 -4.148 26.923 1.00 21.14 87 TRP A CA 1
ATOM 688 C C . TRP A 1 111 ? 34.792 -4.115 28.221 1.00 21.14 87 TRP A C 1
ATOM 689 O O . TRP A 1 111 ? 33.837 -3.342 28.336 1.00 77.01 87 TRP A O 1
ATOM 691 N N . PRO A 1 112 ? 35.159 -4.944 29.212 1.00 73.24 88 PRO A N 1
ATOM 692 C CA . PRO A 1 112 ? 34.437 -4.978 30.486 1.00 70.39 88 PRO A CA 1
ATOM 693 C C . PRO A 1 112 ? 33.855 -3.633 30.914 1.00 67.62 88 PRO A C 1
ATOM 694 O O . PRO A 1 112 ? 32.714 -3.560 31.369 1.00 68.36 88 PRO A O 1
ATOM 698 N N . PRO A 1 113 ? 34.630 -2.546 30.778 1.00 64.50 89 PRO A N 1
ATOM 699 C CA . PRO A 1 113 ? 34.075 -1.252 31.184 1.00 61.01 89 PRO A CA 1
ATOM 700 C C . PRO A 1 113 ? 33.144 -0.674 30.111 1.00 57.54 89 PRO A C 1
ATOM 701 O O . PRO A 1 113 ? 33.609 -0.156 29.096 1.00 57.09 89 PRO A O 1
ATOM 705 N N . CYS A 1 114 ? 31.834 -0.776 30.331 1.00 53.45 90 CYS A N 1
ATOM 706 C CA . CYS A 1 114 ? 30.859 -0.248 29.375 1.00 49.51 90 CYS A CA 1
ATOM 707 C C . CYS A 1 114 ? 30.468 1.171 29.765 1.00 47.35 90 CYS A C 1
ATOM 708 O O . CYS A 1 114 ? 29.878 1.380 30.825 1.00 46.75 90 CYS A O 1
ATOM 711 N N . GLY A 1 115 ? 30.786 2.139 28.908 1.00 45.86 91 GLY A N 1
ATOM 712 C CA . GLY A 1 115 ? 30.440 3.523 29.192 1.00 43.60 91 GLY A CA 1
ATOM 713 C C . GLY A 1 115 ? 29.022 3.876 28.763 1.00 41.95 91 GLY A C 1
ATOM 714 O O . GLY A 1 115 ? 28.570 3.451 27.698 1.00 40.83 91 GLY A O 1
ATOM 715 N N . TYR A 1 116 ? 28.324 4.656 29.589 1.00 40.07 92 TYR A N 1
ATOM 716 C CA . TYR A 1 116 ? 26.952 5.067 29.302 1.00 37.22 92 TYR A CA 1
ATOM 717 C C . TYR A 1 116 ? 26.626 6.487 29.742 1.00 37.50 92 TYR A C 1
ATOM 718 O O . TYR A 1 116 ? 27.229 7.027 30.673 1.00 35.70 92 TYR A O 1
ATOM 727 N N . ARG A 1 117 ? 25.654 7.082 29.062 1.00 35.51 93 ARG A N 1
ATOM 728 C CA . ARG A 1 117 ? 25.177 8.414 29.394 1.00 34.50 93 ARG A CA 1
ATOM 729 C C . ARG A 1 117 ? 23.665 8.309 29.428 1.00 34.23 93 ARG A C 1
ATOM 730 O O . ARG A 1 117 ? 23.068 7.604 28.614 1.00 32.89 93 ARG A O 1
ATOM 738 N N . ALA A 1 118 ? 23.050 9.005 30.376 1.00 33.19 94 ALA A N 1
ATOM 739 C CA . ALA A 1 118 ? 21.607 8.966 30.540 1.00 31.85 94 ALA A CA 1
ATOM 740 C C . ALA A 1 118 ? 20.870 10.119 29.875 1.00 31.25 94 ALA A C 1
ATOM 741 O O . ALA A 1 118 ? 21.419 11.206 29.684 1.00 32.58 94 ALA A O 1
ATOM 743 N N . PHE A 1 119 ? 19.609 9.861 29.547 1.00 29.35 95 PHE A N 1
ATOM 744 C CA . PHE A 1 119 ? 18.740 10.842 28.928 1.00 28.12 95 PHE A CA 1
ATOM 745 C C . PHE A 1 119 ? 17.333 10.616 29.465 1.00 26.64 95 PHE A C 1
ATOM 746 O O . PHE A 1 119 ? 16.720 9.580 29.214 1.00 25.27 95 PHE A O 1
ATOM 754 N N . LYS A 1 120 ? 16.834 11.592 30.214 1.00 21.14 96 LYS A N 1
ATOM 755 C CA . LYS A 1 120 ? 15.505 11.516 30.803 1.00 21.14 96 LYS A CA 1
ATOM 756 C C . LYS A 1 120 ? 14.490 12.068 29.821 1.00 21.14 96 LYS A C 1
ATOM 757 O O . LYS A 1 120 ? 14.744 13.070 29.173 1.00 26.06 96 LYS A O 1
ATOM 759 N N . ASP A 1 121 ? 13.349 11.398 29.712 1.00 28.01 97 ASP A N 1
ATOM 760 C CA . ASP A 1 121 ? 12.291 11.838 28.816 1.00 27.88 97 ASP A CA 1
ATOM 761 C C . ASP A 1 121 ? 10.965 11.362 29.371 1.00 26.53 97 ASP A C 1
ATOM 762 O O . ASP A 1 121 ? 10.919 10.609 30.338 1.00 26.69 97 ASP A O 1
ATOM 767 N N . PHE A 1 122 ? 9.890 11.809 28.736 1.00 26.44 98 PHE A N 1
ATOM 768 C CA . PHE A 1 122 ? 8.525 11.467 29.113 1.00 24.91 98 PHE A CA 1
ATOM 769 C C . PHE A 1 122 ? 7.830 11.293 27.762 1.00 26.19 98 PHE A C 1
ATOM 770 O O . PHE A 1 122 ? 7.414 12.274 27.157 1.00 24.13 98 PHE A O 1
ATOM 778 N N . ARG A 1 123 ? 7.720 10.051 27.296 1.00 29.12 99 ARG A N 1
ATOM 779 C CA . ARG A 1 123 ? 7.124 9.756 25.988 1.00 30.89 99 ARG A CA 1
ATOM 780 C C . ARG A 1 123 ? 6.096 8.623 25.992 1.00 31.24 99 ARG A C 1
ATOM 781 O O . ARG A 1 123 ? 5.932 7.901 26.979 1.00 28.59 99 ARG A O 1
ATOM 789 N N . TYR A 1 124 ? 5.407 8.475 24.863 1.00 30.59 100 TYR A N 1
ATOM 790 C CA . TYR A 1 124 ? 4.453 7.385 24.696 1.00 31.30 100 TYR A CA 1
ATOM 791 C C . TYR A 1 124 ? 5.365 6.258 24.250 1.00 28.81 100 TYR A C 1
ATOM 792 O O . TYR A 1 124 ? 6.313 6.493 23.500 1.00 30.34 100 TYR A O 1
ATOM 801 N N . ILE A 1 125 ? 5.100 5.042 24.701 1.00 27.58 101 ILE A N 1
ATOM 802 C CA . ILE A 1 125 ? 5.971 3.943 24.327 1.00 27.99 101 ILE A CA 1
ATOM 803 C C . ILE A 1 125 ? 5.329 2.850 23.483 1.00 26.97 101 ILE A C 1
ATOM 804 O O . ILE A 1 125 ? 4.106 2.707 23.444 1.00 26.37 101 ILE A O 1
ATOM 809 N N . VAL A 1 126 ? 6.178 2.085 22.810 1.00 26.98 102 VAL A N 1
ATOM 810 C CA . VAL A 1 126 ? 5.736 0.978 21.976 1.00 28.06 102 VAL A CA 1
ATOM 811 C C . VAL A 1 126 ? 6.352 -0.321 22.482 1.00 30.47 102 VAL A C 1
ATOM 812 O O . VAL A 1 126 ? 7.574 -0.466 22.499 1.00 30.52 102 VAL A O 1
ATOM 816 N N . ILE A 1 127 ? 5.510 -1.256 22.916 1.00 30.00 103 ILE A N 1
ATOM 817 C CA . ILE A 1 127 ? 6.008 -2.545 23.382 1.00 30.26 103 ILE A CA 1
ATOM 818 C C . ILE A 1 127 ? 5.407 -3.671 22.554 1.00 31.74 103 ILE A C 1
ATOM 819 O O . ILE A 1 127 ? 4.554 -3.446 21.684 1.00 31.34 103 ILE A O 1
ATOM 824 N N . ALA A 1 128 ? 5.871 -4.882 22.831 1.00 30.27 104 ALA A N 1
ATOM 825 C CA . ALA A 1 128 ? 5.378 -6.077 22.171 1.00 29.59 104 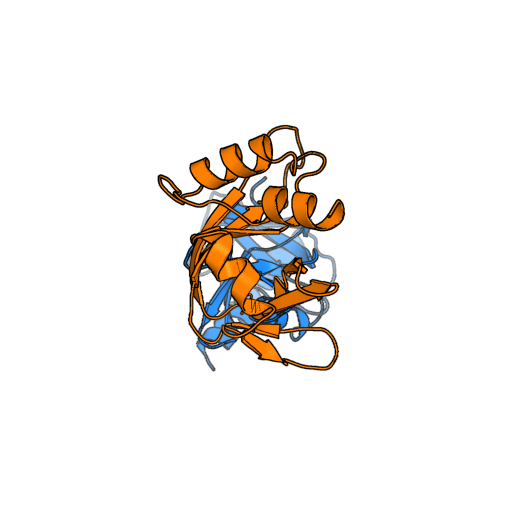ALA A CA 1
ATOM 826 C C . ALA A 1 128 ? 4.763 -6.892 23.298 1.00 31.22 104 ALA A C 1
ATOM 827 O O . ALA A 1 128 ? 5.335 -6.977 24.388 1.00 28.13 104 ALA A O 1
ATOM 82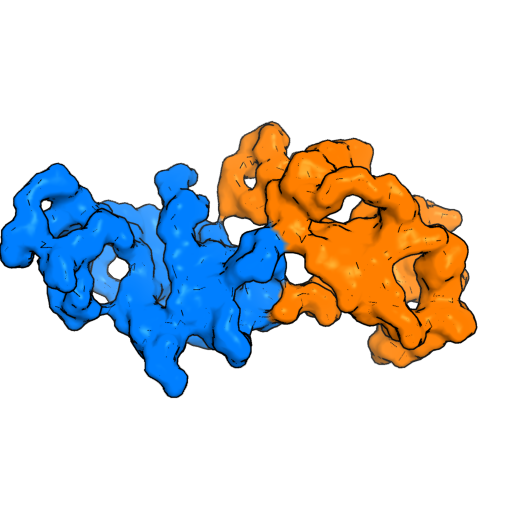9 N N . CYS A 1 129 ? 3.597 -7.478 23.049 1.00 31.93 105 CYS A N 1
ATOM 830 C CA . CYS A 1 129 ? 2.924 -8.265 24.076 1.00 34.45 105 CYS A CA 1
ATOM 831 C C . CYS A 1 129 ? 2.723 -9.715 23.659 1.00 37.81 105 CYS A C 1
ATOM 832 O O . CYS A 1 129 ? 2.556 -10.018 22.476 1.00 39.76 105 CYS A O 1
ATOM 835 N N . GLU A 1 130 ? 2.739 -10.601 24.650 1.00 37.65 106 GLU A N 1
ATOM 836 C CA . GLU A 1 130 ? 2.526 -12.027 24.447 1.00 39.30 106 GLU A CA 1
ATOM 837 C C . GLU A 1 130 ? 1.529 -12.501 25.497 1.00 40.05 106 GLU A C 1
ATOM 838 O O . GLU A 1 130 ? 1.798 -12.427 26.701 1.00 38.02 106 GLU A O 1
ATOM 844 N N . ASP A 1 131 ? 0.371 -12.962 25.033 1.00 39.87 107 ASP A N 1
ATOM 845 C CA . ASP A 1 131 ? -0.673 -13.461 25.915 1.00 41.81 107 ASP A CA 1
ATOM 846 C C . ASP A 1 131 ? -1.000 -12.517 27.061 1.00 42.29 107 ASP A C 1
ATOM 847 O O . ASP A 1 131 ? -1.206 -12.953 28.192 1.00 43.17 107 ASP A O 1
ATOM 852 N N . GLY A 1 132 ? -1.038 -11.222 26.766 1.00 42.39 108 GLY A N 1
ATOM 853 C CA . GLY A 1 132 ? -1.371 -10.238 27.779 1.00 40.71 108 GLY A CA 1
ATOM 854 C C . GLY A 1 132 ? -0.204 -9.672 28.563 1.00 40.12 108 GLY A C 1
ATOM 855 O O . GLY A 1 132 ? -0.394 -8.787 29.395 1.00 41.12 108 GLY A O 1
ATOM 856 N N . TRP A 1 133 ? 1.003 -10.164 28.308 1.00 38.44 109 TRP A N 1
ATOM 857 C CA . TRP A 1 133 ? 2.165 -9.668 29.038 1.00 38.33 109 TRP A CA 1
ATOM 858 C C . TRP A 1 133 ? 3.196 -9.005 28.145 1.00 35.74 109 TRP A C 1
ATOM 859 O O . TRP A 1 133 ? 3.466 -9.470 27.038 1.00 34.39 109 TRP A O 1
ATOM 870 N N . PRO A 1 134 ? 3.800 -7.906 28.626 1.00 35.85 110 PRO A N 1
ATOM 871 C CA . PRO A 1 134 ? 4.817 -7.198 27.844 1.00 34.91 110 PRO A CA 1
ATOM 872 C C . PRO A 1 134 ? 6.026 -8.118 27.734 1.00 34.56 110 PRO A C 1
ATOM 873 O O . PRO A 1 134 ? 6.377 -8.797 28.699 1.00 36.12 110 PRO A O 1
ATOM 877 N N . VAL A 1 135 ? 6.658 -8.153 26.566 1.00 34.51 111 VAL A N 1
ATOM 878 C CA . VAL A 1 135 ? 7.816 -9.017 26.365 1.00 33.03 111 VAL A CA 1
ATOM 879 C C . VAL A 1 135 ? 8.943 -8.316 25.622 1.00 33.74 111 VAL A C 1
ATOM 880 O O . VAL A 1 135 ? 10.080 -8.787 25.620 1.00 34.15 111 VAL A O 1
ATOM 884 N N . HIS A 1 136 ? 8.634 -7.189 24.993 1.00 34.13 112 HIS A N 1
ATOM 885 C CA . HIS A 1 136 ? 9.644 -6.461 24.244 1.00 33.38 112 HIS A CA 1
ATOM 886 C C . HIS A 1 136 ? 9.366 -4.962 24.186 1.00 31.79 112 HIS A C 1
ATOM 887 O O . HIS A 1 136 ? 8.223 -4.525 24.103 1.00 33.18 112 HIS A O 1
ATOM 894 N N . PHE A 1 137 ? 10.440 -4.186 24.233 1.00 30.63 113 PHE A N 1
ATOM 895 C CA . PHE A 1 137 ? 10.371 -2.736 24.190 1.00 28.84 113 PHE A CA 1
ATOM 896 C C . PHE A 1 137 ? 11.013 -2.276 22.886 1.00 29.06 113 PHE A C 1
ATOM 897 O O . PHE A 1 137 ? 12.134 -2.671 22.565 1.00 28.83 113 PHE A O 1
ATOM 905 N N . ASP A 1 138 ? 10.306 -1.445 22.132 1.00 30.30 114 ASP A N 1
ATOM 906 C CA . ASP A 1 138 ? 10.840 -0.952 20.871 1.00 32.22 114 ASP A CA 1
ATOM 907 C C . ASP A 1 138 ? 11.653 0.327 21.069 1.00 32.24 114 ASP A C 1
ATOM 908 O O . ASP A 1 138 ? 11.095 1.412 21.223 1.00 34.45 114 ASP A O 1
ATOM 913 N N . GLU A 1 139 ? 12.975 0.197 21.054 1.00 32.31 115 GLU A N 1
ATOM 914 C CA . GLU A 1 139 ? 13.863 1.340 21.261 1.00 34.36 115 GLU A CA 1
ATOM 915 C C . GLU A 1 139 ? 13.859 2.374 20.131 1.00 35.76 115 GLU A C 1
ATOM 916 O O . GLU A 1 139 ? 14.074 3.563 20.372 1.00 35.24 115 GLU A O 1
ATOM 922 N N . SER A 1 140 ? 13.624 1.931 18.900 1.00 37.62 116 SER A N 1
ATOM 923 C CA . SER A 1 140 ? 13.645 2.848 17.760 1.00 39.32 116 SER A CA 1
ATOM 924 C C . SER A 1 140 ? 12.507 3.865 17.740 1.00 39.44 116 SER A C 1
ATOM 925 O O . SER A 1 140 ? 12.649 4.949 17.172 1.00 40.13 116 SER A O 1
ATOM 928 N N . PHE A 1 141 ? 11.387 3.526 18.367 1.00 40.84 117 PHE A N 1
ATOM 929 C CA . PHE A 1 141 ? 10.233 4.420 18.395 1.00 42.59 117 PHE A CA 1
ATOM 930 C C . PHE A 1 141 ? 10.509 5.731 19.117 1.00 46.24 117 PHE A C 1
ATOM 931 O O . PHE A 1 141 ? 9.889 6.755 18.823 1.00 47.59 117 PHE A O 1
ATOM 939 N N . ILE A 1 142 ? 11.438 5.699 20.064 1.00 50.12 118 ILE A N 1
ATOM 940 C CA . ILE A 1 142 ? 11.763 6.890 20.830 1.00 53.24 118 ILE A CA 1
ATOM 941 C C . ILE A 1 142 ? 13.128 7.465 20.481 1.00 56.61 118 ILE A C 1
ATOM 942 O O . ILE A 1 142 ? 13.678 8.269 21.237 1.00 56.58 118 ILE A O 1
ATOM 947 N N . SER A 1 143 ? 13.675 7.056 19.339 1.00 60.34 119 SER A N 1
ATOM 948 C CA . SER A 1 143 ? 14.979 7.552 18.904 1.00 64.11 119 SER A CA 1
ATOM 949 C C . SER A 1 143 ? 14.958 9.069 18.685 1.00 66.71 119 SER A C 1
ATOM 950 O O . SER A 1 143 ? 15.933 9.756 19.000 1.00 66.61 119 SER A O 1
ATOM 953 N N . PRO A 1 144 ? 13.851 9.609 18.133 1.00 68.37 120 PRO A N 1
ATOM 954 C CA . PRO A 1 144 ? 13.751 11.052 17.898 1.00 69.02 120 PRO A CA 1
ATOM 955 C C . PRO A 1 144 ? 13.165 11.771 19.118 1.00 69.34 120 PRO A C 1
ATOM 956 O O . PRO A 1 144 ? 12.060 12.342 18.995 1.00 70.05 120 PRO A O 1
ATOM 961 N N . ASN B 1 26 ? -29.426 12.789 9.369 1.00 72.81 2 ASN B N 1
ATOM 962 C CA . ASN B 1 26 ? -28.894 12.966 10.752 1.00 70.06 2 ASN B CA 1
ATOM 963 C C . ASN B 1 26 ? -27.510 13.611 10.701 1.00 67.59 2 ASN B C 1
ATOM 964 O O . ASN B 1 26 ? -26.614 13.129 10.007 1.00 66.76 2 ASN B O 1
ATOM 969 N N . GLU B 1 27 ? -27.344 14.696 11.450 1.00 65.52 3 GLU B N 1
ATOM 970 C CA . GLU B 1 27 ? -26.089 15.446 11.495 1.00 63.06 3 GLU B CA 1
ATOM 971 C C . GLU B 1 27 ? -24.905 14.682 12.088 1.00 60.77 3 GLU B C 1
ATOM 972 O O . GLU B 1 27 ? -23.791 14.756 11.570 1.00 60.67 3 GLU B O 1
ATOM 978 N N . ARG B 1 28 ? -25.140 13.952 13.174 1.00 56.83 4 ARG B N 1
ATOM 979 C CA . ARG B 1 28 ? -24.074 13.182 13.801 1.00 53.01 4 ARG B CA 1
ATOM 980 C C . ARG B 1 28 ? -23.868 11.836 13.108 1.00 49.58 4 ARG B C 1
ATOM 981 O O . ARG B 1 28 ? -22.883 11.142 13.351 1.00 47.43 4 ARG B O 1
ATOM 989 N N . TYR B 1 29 ? -24.801 11.472 12.237 1.00 46.62 5 TYR B N 1
ATOM 990 C CA . TYR B 1 29 ? -24.688 10.227 11.494 1.00 44.92 5 TYR B CA 1
ATOM 991 C C . TYR B 1 29 ? -23.627 10.438 10.423 1.00 43.50 5 TYR B C 1
ATOM 992 O O . TYR B 1 29 ? -22.841 9.541 10.115 1.00 43.16 5 TYR B O 1
ATOM 1001 N N . GLU B 1 30 ? -23.607 11.644 9.867 1.00 43.33 6 GLU B N 1
ATOM 1002 C CA . GLU B 1 30 ? -22.644 12.004 8.833 1.00 42.31 6 GLU B CA 1
ATOM 1003 C C . GLU B 1 30 ? -21.219 11.992 9.376 1.00 41.20 6 GLU B C 1
ATOM 1004 O O . GLU B 1 30 ? -20.300 11.522 8.706 1.00 40.23 6 GLU B O 1
ATOM 1010 N N . LYS B 1 31 ? -21.038 12.522 10.584 1.00 37.50 7 LYS B N 1
ATOM 1011 C CA . LYS B 1 31 ? -19.725 12.539 11.210 1.00 37.25 7 LYS B CA 1
ATOM 1012 C C . LYS B 1 31 ? -19.240 11.095 11.358 1.00 36.01 7 LYS B C 1
ATOM 1013 O O . LYS B 1 31 ? -18.055 10.810 11.161 1.00 32.58 7 LYS B O 1
ATOM 1019 N N . PHE B 1 32 ? -20.166 10.195 11.698 1.00 33.58 8 PHE B N 1
ATOM 1020 C CA . PHE B 1 32 ? -19.856 8.775 11.855 1.00 35.18 8 PHE B CA 1
ATOM 1021 C C . PHE B 1 32 ? -19.316 8.212 10.545 1.00 36.19 8 PHE B C 1
ATOM 1022 O O . PHE B 1 32 ? -18.319 7.499 10.530 1.00 36.13 8 PHE B O 1
ATOM 1030 N N . LEU B 1 33 ? -19.988 8.528 9.443 1.00 37.89 9 LEU B N 1
ATOM 1031 C CA . LEU B 1 33 ? -19.556 8.045 8.135 1.00 37.82 9 LEU B CA 1
ATOM 1032 C C . LEU B 1 33 ? -18.218 8.664 7.761 1.00 37.56 9 LEU B C 1
ATOM 1033 O O . LEU B 1 33 ? -17.368 8.012 7.164 1.00 39.57 9 LEU B O 1
ATOM 1038 N N . ARG B 1 34 ? -18.034 9.927 8.115 1.00 36.65 10 ARG B N 1
ATOM 1039 C CA . ARG B 1 34 ? -16.790 10.616 7.812 1.00 37.15 10 ARG B CA 1
ATOM 1040 C C . ARG B 1 34 ? -15.620 9.927 8.509 1.00 37.25 10 ARG B C 1
ATOM 1041 O O . ARG B 1 34 ? -14.588 9.651 7.899 1.00 36.11 10 ARG B O 1
ATOM 1049 N N . GLN B 1 35 ? -15.807 9.634 9.790 1.00 36.06 11 GLN B N 1
ATOM 1050 C CA . GLN B 1 35 ? -14.766 9.018 10.600 1.00 35.22 11 GLN B CA 1
ATOM 1051 C C . GLN B 1 35 ? -14.581 7.505 10.538 1.00 34.70 11 GLN B C 1
ATOM 1052 O O . GLN B 1 35 ? -13.448 7.024 10.614 1.00 35.20 11 GLN B O 1
ATOM 1058 N N . HIS B 1 36 ? -15.665 6.750 10.376 1.00 32.19 12 HIS B N 1
ATOM 1059 C CA . HIS B 1 36 ? -15.543 5.294 10.411 1.00 30.99 12 HIS B CA 1
ATOM 1060 C C . HIS B 1 36 ? -16.053 4.458 9.227 1.00 31.93 12 HIS B C 1
ATOM 1061 O O . HIS B 1 36 ? -16.237 3.245 9.376 1.00 30.91 12 HIS B O 1
ATOM 1068 N N . TYR B 1 37 ? -16.262 5.070 8.062 1.00 30.69 13 TYR B N 1
ATOM 1069 C CA . TYR B 1 37 ? -16.782 4.309 6.929 1.00 31.91 13 TYR B CA 1
ATOM 1070 C C . TYR B 1 37 ? -16.001 4.380 5.629 1.00 30.01 13 TYR B C 1
ATOM 1071 O O . TYR B 1 37 ? -15.903 5.438 5.016 1.00 30.60 13 TYR B O 1
ATOM 1080 N N . ASP B 1 38 ? -15.456 3.246 5.204 1.00 31.93 14 ASP B N 1
ATOM 1081 C CA . ASP B 1 38 ? -14.737 3.180 3.939 1.00 33.15 14 ASP B CA 1
ATOM 1082 C C . ASP B 1 38 ? -15.160 1.875 3.270 1.00 32.78 14 ASP B C 1
ATOM 1083 O O . ASP B 1 38 ? -14.708 0.789 3.631 1.00 29.14 14 ASP B O 1
ATOM 1088 N N . ALA B 1 39 ? -16.055 2.001 2.298 1.00 33.54 15 ALA B N 1
ATOM 1089 C CA . ALA B 1 39 ? -16.597 0.853 1.590 1.00 35.71 15 ALA B CA 1
ATOM 1090 C C . ALA B 1 39 ? -15.582 -0.041 0.900 1.00 37.47 15 ALA B C 1
ATOM 1091 O O . ALA B 1 39 ? -15.586 -1.253 1.106 1.00 39.58 15 ALA B O 1
ATOM 1093 N N . LYS B 1 40 ? -14.713 0.541 0.082 1.00 39.78 16 LYS B N 1
ATOM 1094 C CA . LYS B 1 40 ? -13.741 -0.267 -0.652 1.00 43.31 16 LYS B CA 1
ATOM 1095 C C . LYS B 1 40 ? -12.317 0.234 -0.486 1.00 42.96 16 LYS B C 1
ATOM 1096 O O . LYS B 1 40 ? -11.823 0.999 -1.312 1.00 43.06 16 LYS B O 1
ATOM 1102 N N . PRO B 1 41 ? -11.632 -0.206 0.581 1.00 43.68 17 PRO B N 1
ATOM 1103 C CA . PRO B 1 41 ? -10.253 0.215 0.841 1.00 43.46 17 PRO B CA 1
ATOM 1104 C C . PRO B 1 41 ? -9.256 -0.369 -0.151 1.00 44.09 17 PRO B C 1
ATOM 1105 O O . PRO B 1 41 ? -9.489 -1.426 -0.724 1.00 43.63 17 PRO B O 1
ATOM 1109 N N . GLN B 1 42 ? -8.148 0.339 -0.343 1.00 46.29 18 GLN B N 1
ATOM 1110 C CA . GLN B 1 42 ? -7.080 -0.095 -1.234 1.00 47.45 18 GLN B CA 1
ATOM 1111 C C . GLN B 1 42 ? -5.791 -0.060 -0.413 1.00 45.60 18 GLN B C 1
ATOM 1112 O O . GLN B 1 42 ? -5.480 0.947 0.216 1.00 46.57 18 GLN B O 1
ATOM 1118 N N . GLY B 1 43 ? -5.053 -1.165 -0.406 1.00 44.63 19 GLY B N 1
ATOM 1119 C CA . GLY B 1 43 ? -3.814 -1.218 0.350 1.00 42.21 19 GLY B CA 1
ATOM 1120 C C . GLY B 1 43 ? -3.997 -1.487 1.836 1.00 41.47 19 GLY B C 1
ATOM 1121 O O . GLY B 1 43 ? -3.365 -2.388 2.391 1.00 40.50 19 GLY B O 1
ATOM 1122 N N . ARG B 1 44 ? -4.860 -0.708 2.484 1.00 39.96 20 ARG B N 1
ATOM 1123 C CA . ARG B 1 44 ? -5.110 -0.870 3.911 1.00 37.70 20 ARG B CA 1
ATOM 1124 C C . ARG B 1 44 ? -3.798 -0.938 4.675 1.00 36.50 20 ARG B C 1
ATOM 1125 O O . ARG B 1 44 ? -3.667 -1.699 5.630 1.00 34.87 20 ARG B O 1
ATOM 1133 N N . ASP B 1 45 ? -2.816 -0.156 4.241 1.00 36.69 21 ASP B N 1
ATOM 1134 C CA . ASP B 1 45 ? -1.527 -0.142 4.919 1.00 34.96 21 ASP B CA 1
ATOM 1135 C C . ASP B 1 45 ? -1.287 1.247 5.502 1.00 33.57 21 ASP B C 1
ATOM 1136 O O . ASP B 1 45 ? -2.218 2.044 5.598 1.00 31.86 21 ASP B O 1
ATOM 1141 N N . ASP B 1 46 ? -0.052 1.532 5.900 1.00 34.81 22 ASP B N 1
ATOM 1142 C CA . ASP B 1 46 ? 0.281 2.825 6.492 1.00 34.44 22 ASP B CA 1
ATOM 1143 C C . ASP B 1 46 ? -0.125 4.018 5.638 1.00 35.06 22 ASP B C 1
ATOM 1144 O O . ASP B 1 46 ? -0.726 4.970 6.146 1.00 34.01 22 ASP B O 1
ATOM 1149 N N . ARG B 1 47 ? 0.198 3.974 4.348 1.00 32.31 23 ARG B N 1
ATOM 1150 C CA . ARG B 1 47 ? -0.148 5.083 3.465 1.00 33.51 23 ARG B CA 1
ATOM 1151 C C . ARG B 1 47 ? -1.665 5.263 3.324 1.00 31.96 23 ARG B C 1
ATOM 1152 O O . ARG B 1 47 ? -2.165 6.389 3.216 1.00 32.17 23 ARG B O 1
ATOM 1160 N N . TYR B 1 48 ? -2.394 4.154 3.322 1.00 31.21 24 TYR B N 1
ATOM 1161 C CA . TYR B 1 48 ? -3.854 4.206 3.226 1.00 29.00 24 TYR B CA 1
ATOM 1162 C C . TYR B 1 48 ? -4.351 5.044 4.410 1.00 29.75 24 TYR B C 1
ATOM 1163 O O . TYR B 1 48 ? -5.194 5.931 4.266 1.00 27.02 24 TYR B O 1
ATOM 1172 N N . CYS B 1 49 ? -3.794 4.763 5.585 1.00 28.64 25 CYS B N 1
ATOM 1173 C CA . CYS B 1 49 ? -4.174 5.481 6.792 1.00 28.62 25 CYS B CA 1
ATOM 1174 C C . CYS B 1 49 ? -3.842 6.967 6.762 1.00 28.30 25 CYS B C 1
ATOM 1175 O O . CYS B 1 49 ? -4.671 7.793 7.128 1.00 29.06 25 CYS B O 1
ATOM 1178 N N . GLU B 1 50 ? -2.631 7.316 6.340 1.00 30.35 26 GLU B N 1
ATOM 1179 C CA . GLU B 1 50 ? -2.249 8.722 6.301 1.00 33.56 26 GLU B CA 1
ATOM 1180 C C . GLU B 1 50 ? -2.991 9.549 5.246 1.00 33.79 26 GLU B C 1
ATOM 1181 O O . GLU B 1 50 ? -3.135 10.767 5.393 1.00 32.62 26 GLU B O 1
ATOM 1187 N N . SER B 1 51 ? -3.477 8.903 4.193 1.00 33.00 27 SER B N 1
ATOM 1188 C CA . SER B 1 51 ? -4.216 9.638 3.180 1.00 35.30 27 SER B CA 1
ATOM 1189 C C . SER B 1 51 ? -5.670 9.706 3.615 1.00 35.25 27 SER B C 1
ATOM 1190 O O . SER B 1 51 ? -6.342 10.710 3.398 1.00 37.66 27 SER B O 1
ATOM 1193 N N . MET B 1 52 ? -6.151 8.636 4.243 1.00 37.24 28 MET B N 1
ATOM 1194 C CA . MET B 1 52 ? -7.535 8.583 4.713 1.00 35.73 28 MET B CA 1
ATOM 1195 C C . MET B 1 52 ? -7.767 9.545 5.870 1.00 36.35 28 MET B C 1
ATOM 1196 O O . MET B 1 52 ? -8.766 10.258 5.898 1.00 33.38 28 MET B O 1
ATOM 1201 N N . MET B 1 53 ? -6.839 9.559 6.825 1.00 37.31 29 MET B N 1
ATOM 1202 C CA . MET B 1 53 ? -6.955 10.439 7.986 1.00 34.52 29 MET B CA 1
ATOM 1203 C C . MET B 1 53 ? -6.937 11.889 7.555 1.00 34.52 29 MET B C 1
ATOM 1204 O O . MET B 1 53 ? -7.661 12.721 8.106 1.00 34.54 29 MET B O 1
ATOM 1209 N N . LYS B 1 54 ? -6.105 12.187 6.563 1.00 35.30 30 LYS B N 1
ATOM 1210 C CA . LYS B 1 54 ? -6.008 13.538 6.034 1.00 35.34 30 LYS B CA 1
ATOM 1211 C C . LYS B 1 54 ? -7.321 13.865 5.331 1.00 34.94 30 LYS B C 1
ATOM 1212 O O . LYS B 1 54 ? -7.960 14.878 5.619 1.00 34.40 30 LYS B O 1
ATOM 1218 N N . GLU B 1 55 ? -7.718 12.983 4.415 1.00 35.63 31 GLU B N 1
ATOM 1219 C CA . GLU B 1 55 ? -8.948 13.138 3.644 1.00 37.15 31 GLU B CA 1
ATOM 1220 C C . GLU B 1 55 ? -10.198 13.338 4.489 1.00 36.58 31 GLU B C 1
ATOM 1221 O O . GLU B 1 55 ? -11.050 14.160 4.154 1.00 34.12 31 GLU B O 1
ATOM 1227 N N . ARG B 1 56 ? -10.316 12.596 5.584 1.00 35.64 32 ARG B N 1
ATOM 1228 C CA . ARG B 1 56 ? -11.487 12.730 6.437 1.00 35.62 32 ARG B CA 1
ATOM 1229 C C . ARG B 1 56 ? -11.374 13.844 7.476 1.00 35.01 32 ARG B C 1
ATOM 1230 O O . ARG B 1 56 ? -12.236 13.974 8.347 1.00 35.26 32 ARG B O 1
ATOM 1238 N N . LYS B 1 57 ? -10.310 14.636 7.385 1.00 34.31 33 LYS B N 1
ATOM 1239 C CA . LYS B 1 57 ? -10.107 15.756 8.292 1.00 35.30 33 LYS B CA 1
ATOM 1240 C C . LYS B 1 57 ? -9.986 15.344 9.756 1.00 37.29 33 LYS B C 1
ATOM 1241 O O . LYS B 1 57 ? -10.742 15.799 10.619 1.00 36.58 33 LYS B O 1
ATOM 1247 N N . LEU B 1 58 ? -9.011 14.486 10.027 1.00 36.15 34 LEU B N 1
ATOM 1248 C CA . LEU B 1 58 ? -8.767 13.989 11.372 1.00 37.36 34 LEU B CA 1
ATOM 1249 C C . LEU B 1 58 ? -7.307 14.219 11.744 1.00 38.55 34 LEU B C 1
ATOM 1250 O O . LEU B 1 58 ? -6.767 13.550 12.622 1.00 39.41 34 LEU B O 1
ATOM 1255 N N . THR B 1 59 ? -6.679 15.191 11.089 1.00 39.70 35 THR B N 1
ATOM 1256 C CA . THR B 1 59 ? -5.274 15.484 11.327 1.00 40.68 35 THR B CA 1
ATOM 1257 C C . THR B 1 59 ? -4.935 16.806 12.032 1.00 41.35 35 THR B C 1
ATOM 1258 O O . THR B 1 59 ? -3.761 17.121 12.217 1.00 43.74 35 THR B O 1
ATOM 1262 N N . SER B 1 60 ? -5.936 17.579 12.436 1.00 41.45 36 SER B N 1
ATOM 1263 C CA . SER B 1 60 ? -5.650 18.842 13.110 1.00 41.40 36 SER B CA 1
ATOM 1264 C C . SER B 1 60 ? -6.357 18.984 14.454 1.00 41.85 36 SER B C 1
ATOM 1265 O O . SER B 1 60 ? -7.454 19.533 14.536 1.00 41.68 36 SER B O 1
ATOM 1268 N N . PRO B 1 61 ? -5.737 18.479 15.534 1.00 41.73 37 PRO B N 1
ATOM 1269 C CA . PRO B 1 61 ? -4.439 17.798 15.549 1.00 41.49 37 PRO B CA 1
ATOM 1270 C C . PRO B 1 61 ? -4.578 16.354 15.067 1.00 41.14 37 PRO B C 1
ATOM 1271 O O . PRO B 1 61 ? -5.650 15.941 14.612 1.00 39.85 37 PRO B O 1
ATOM 1275 N N . CYS B 1 62 ? -3.494 15.592 15.169 1.00 40.76 38 CYS B N 1
ATOM 1276 C CA . CYS B 1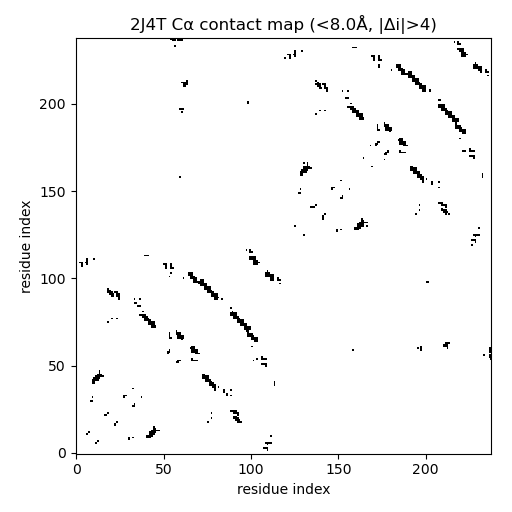 62 ? -3.513 14.190 14.757 1.00 40.91 38 CYS B CA 1
ATOM 1277 C C . CYS B 1 62 ? -4.349 13.379 15.742 1.00 39.32 38 CYS B C 1
ATOM 1278 O O . CYS B 1 62 ? -4.003 13.298 16.919 1.00 36.89 38 CYS B O 1
ATOM 1281 N N . LYS B 1 63 ? -5.445 12.785 15.274 1.00 39.48 39 LYS B N 1
ATOM 1282 C CA . LYS B 1 63 ? -6.280 11.975 16.154 1.00 38.11 39 LYS B CA 1
ATOM 1283 C C . LYS B 1 63 ? -5.471 10.731 16.535 1.00 36.95 39 LYS B C 1
ATOM 1284 O O . LYS B 1 63 ? -4.873 10.081 15.674 1.00 36.95 39 LYS B O 1
ATOM 1290 N N . ASP B 1 64 ? -5.446 10.416 17.828 1.00 36.14 40 ASP B N 1
ATOM 1291 C CA . ASP B 1 64 ? -4.697 9.276 18.358 1.00 35.12 40 ASP B CA 1
ATOM 1292 C C . ASP B 1 64 ? -4.925 7.928 17.665 1.00 33.92 40 ASP B C 1
ATOM 1293 O O . ASP B 1 64 ? -3.968 7.261 17.266 1.00 32.21 40 ASP B O 1
ATOM 1298 N N . VAL B 1 65 ? -6.185 7.519 17.547 1.00 31.17 41 VAL B N 1
ATOM 1299 C CA . VAL B 1 65 ? -6.521 6.252 16.913 1.00 29.94 41 VAL B CA 1
ATOM 1300 C C . VAL B 1 65 ? -7.897 6.378 16.270 1.00 30.88 41 VAL B C 1
ATOM 1301 O O . VAL B 1 65 ? -8.773 7.062 16.791 1.00 28.95 41 VAL B O 1
ATOM 1305 N N . ASN B 1 66 ? -8.080 5.719 15.135 1.00 29.64 42 ASN B N 1
ATOM 1306 C CA . ASN B 1 66 ? -9.351 5.783 14.430 1.00 29.16 42 ASN B CA 1
ATOM 1307 C C . ASN B 1 66 ? -9.535 4.553 13.545 1.00 27.45 42 ASN B C 1
ATOM 1308 O O . ASN B 1 66 ? -8.654 4.189 12.767 1.00 28.22 42 ASN B O 1
ATOM 1313 N N . THR B 1 67 ? -10.701 3.932 13.654 1.00 28.01 43 THR B N 1
ATOM 1314 C CA . THR B 1 67 ? -11.007 2.724 12.904 1.00 29.98 43 THR B CA 1
ATOM 1315 C C . THR B 1 67 ? -11.997 2.910 11.755 1.00 29.25 43 THR B C 1
ATOM 1316 O O . THR B 1 67 ? -13.050 3.532 11.901 1.00 29.99 43 THR B O 1
ATOM 1320 N N . PHE B 1 68 ? -11.626 2.360 10.609 1.00 31.07 44 PHE B N 1
ATOM 1321 C CA . PHE B 1 68 ? -12.453 2.405 9.418 1.00 31.47 44 PHE B CA 1
ATOM 1322 C C . PHE B 1 68 ? -13.076 1.027 9.240 1.00 31.34 44 PHE B C 1
ATOM 1323 O O . PHE B 1 68 ? -12.381 0.015 9.311 1.00 29.67 44 PHE B O 1
ATOM 1331 N N . ILE B 1 69 ? -14.393 1.004 9.045 1.00 30.78 45 ILE B N 1
ATOM 1332 C CA . ILE B 1 69 ? -15.150 -0.232 8.852 1.00 30.18 45 ILE B CA 1
ATOM 1333 C C . ILE B 1 69 ? -15.368 -0.454 7.358 1.00 31.81 45 ILE B C 1
ATOM 1334 O O . ILE B 1 69 ? -15.752 0.465 6.629 1.00 29.81 45 ILE B O 1
ATOM 1339 N N . HIS B 1 70 ? -15.131 -1.679 6.908 1.00 33.49 46 HIS B N 1
ATOM 1340 C CA . HIS B 1 70 ? -15.316 -2.004 5.505 1.00 35.63 46 HIS B CA 1
ATOM 1341 C C . HIS B 1 70 ? -16.581 -2.832 5.344 1.00 37.41 46 HIS B C 1
ATOM 1342 O O . HIS B 1 70 ? -16.694 -3.941 5.856 1.00 37.87 46 HIS B O 1
ATOM 1349 N N . GLY B 1 71 ? -17.548 -2.259 4.645 1.00 40.12 47 GLY B N 1
ATOM 1350 C CA . GLY B 1 71 ? -18.808 -2.933 4.426 1.00 41.24 47 GLY B CA 1
ATOM 1351 C C . GLY B 1 71 ? -19.817 -1.908 3.962 1.00 41.66 47 GLY B C 1
ATOM 1352 O O . GLY B 1 71 ? -19.537 -0.710 3.963 1.00 43.42 47 GLY B O 1
ATOM 1353 N N . THR B 1 72 ? -20.993 -2.368 3.564 1.00 40.71 48 THR B N 1
ATOM 1354 C CA . THR B 1 72 ? -22.026 -1.455 3.107 1.00 40.58 48 THR B CA 1
ATOM 1355 C C . THR B 1 72 ? -22.511 -0.623 4.285 1.00 41.39 48 THR B C 1
ATOM 1356 O O . THR B 1 72 ? -22.642 -1.137 5.404 1.00 41.50 48 THR B O 1
ATOM 1360 N N . LYS B 1 73 ? -22.767 0.661 4.046 1.00 41.20 49 LYS B N 1
ATOM 1361 C CA . LYS B 1 73 ? -23.273 1.520 5.106 1.00 41.71 49 LYS B CA 1
ATOM 1362 C C . LYS B 1 73 ? -24.606 0.911 5.506 1.00 41.16 49 LYS B C 1
ATOM 1363 O O . LYS B 1 73 ? -25.072 1.061 6.635 1.00 39.00 49 LYS B O 1
ATOM 1369 N N . LYS B 1 74 ? -25.196 0.190 4.560 1.00 41.11 50 LYS B N 1
ATOM 1370 C CA . LYS B 1 74 ? -26.473 -0.469 4.763 1.00 39.54 50 LYS B CA 1
ATOM 1371 C C . LYS B 1 74 ? -26.365 -1.506 5.880 1.00 38.40 50 LYS B C 1
ATOM 1372 O O . LYS B 1 74 ? -27.221 -1.570 6.761 1.00 36.57 50 LYS B O 1
ATOM 1378 N N . ASN B 1 75 ? -25.303 -2.304 5.851 1.00 38.50 51 ASN B N 1
ATOM 1379 C CA . ASN B 1 75 ? -25.104 -3.336 6.867 1.00 38.30 51 ASN B CA 1
ATOM 1380 C C . ASN B 1 75 ? -24.652 -2.784 8.214 1.00 38.03 51 ASN B C 1
ATOM 1381 O O . ASN B 1 75 ? -24.952 -3.364 9.256 1.00 39.55 51 ASN B O 1
ATOM 1386 N N . ILE B 1 76 ? -23.926 -1.671 8.186 1.00 37.10 52 ILE B N 1
ATOM 1387 C CA . ILE B 1 76 ? -23.448 -1.031 9.403 1.00 35.82 52 ILE B CA 1
ATOM 1388 C C . ILE B 1 76 ? -24.668 -0.498 10.157 1.00 36.47 52 ILE B C 1
ATOM 1389 O O . ILE B 1 76 ? -24.813 -0.710 11.359 1.00 34.26 52 ILE B O 1
ATOM 1394 N N . ARG B 1 77 ? -25.548 0.187 9.432 1.00 21.14 53 ARG B N 1
ATOM 1395 C CA . ARG B 1 77 ? -26.783 0.717 10.002 1.00 21.14 53 ARG B CA 1
ATOM 1396 C C . ARG B 1 77 ? -27.694 -0.407 10.509 1.00 21.14 53 ARG B C 1
ATOM 1397 O O . ARG B 1 77 ? -28.465 -0.204 11.450 1.00 38.33 53 ARG B O 1
ATOM 1399 N N . ALA B 1 78 ? -27.605 -1.586 9.897 1.00 34.66 54 ALA B N 1
ATOM 1400 C CA . ALA B 1 78 ? -28.426 -2.727 10.305 1.00 35.50 54 ALA B CA 1
ATOM 1401 C C . ALA B 1 78 ? -28.063 -3.219 11.706 1.00 34.96 54 ALA B C 1
ATOM 1402 O O . ALA B 1 78 ? -28.839 -3.926 12.346 1.00 33.28 54 ALA B O 1
ATOM 1404 N N . ILE B 1 79 ? -26.878 -2.856 12.181 1.00 35.05 55 ILE B N 1
ATOM 1405 C CA . ILE B 1 79 ? -26.463 -3.258 13.521 1.00 32.74 55 ILE B CA 1
ATOM 1406 C C . ILE B 1 79 ? -27.375 -2.569 14.535 1.00 34.15 55 ILE B C 1
ATOM 1407 O O . ILE B 1 79 ? -27.582 -3.067 15.641 1.00 35.44 55 ILE B O 1
ATOM 1412 N N . CYS B 1 80 ? -27.925 -1.419 14.153 1.00 36.47 56 CYS B N 1
ATOM 1413 C CA . CYS B 1 80 ? -28.831 -0.700 15.040 1.00 37.38 56 CYS B CA 1
ATOM 1414 C C . CYS B 1 80 ? -30.170 -1.419 15.019 1.00 38.40 56 CYS B C 1
ATOM 1415 O O . CYS B 1 80 ? -31.046 -1.153 15.842 1.00 37.02 56 CYS B O 1
ATOM 1418 N N . GLY B 1 81 ? -30.314 -2.343 14.073 1.00 38.96 57 GLY B N 1
ATOM 1419 C CA . GLY B 1 81 ? -31.557 -3.077 13.956 1.00 41.76 57 GLY B CA 1
ATOM 1420 C C . GLY B 1 81 ? -31.459 -4.585 14.072 1.00 43.16 57 GLY B C 1
ATOM 1421 O O . GLY B 1 81 ? -30.905 -5.122 15.031 1.00 42.89 57 GLY B O 1
ATOM 1422 N N . LYS B 1 82 ? -32.000 -5.260 13.064 1.00 21.14 58 LYS B N 1
ATOM 1423 C CA . LYS B 1 82 ? -32.054 -6.717 13.001 1.00 21.14 58 LYS B CA 1
ATOM 1424 C C . LYS B 1 82 ? -30.699 -7.423 12.943 1.00 21.14 58 LYS B C 1
ATOM 1425 O O . LYS B 1 82 ? -30.583 -8.591 13.329 1.00 47.20 58 LYS B O 1
ATOM 1427 N N . LYS B 1 83 ? -29.677 -6.712 12.469 1.00 21.14 59 LYS B N 1
ATOM 1428 C CA . LYS B 1 83 ? -28.343 -7.291 12.346 1.00 21.14 59 LYS B CA 1
ATOM 1429 C C . LYS B 1 83 ? -27.443 -6.937 13.532 1.00 21.14 59 LYS B C 1
ATOM 1430 O O . LYS B 1 83 ? -26.216 -6.911 13.411 1.00 40.71 59 LYS B O 1
ATOM 1432 N N . GLY B 1 84 ? -28.065 -6.678 14.678 1.00 42.31 60 GLY B N 1
ATOM 1433 C CA . GLY B 1 84 ? -27.307 -6.348 15.867 1.00 39.61 60 GLY B CA 1
ATOM 1434 C C . GLY B 1 84 ? -28.027 -6.807 17.118 1.00 39.95 60 GLY B C 1
ATOM 1435 O O . GLY B 1 84 ? -29.173 -7.264 17.057 1.00 41.01 60 GLY B O 1
ATOM 1436 N N . SER B 1 85 ? -27.353 -6.684 18.257 1.00 37.60 61 SER B N 1
ATOM 1437 C CA . SER B 1 85 ? -27.918 -7.081 19.542 1.00 34.64 61 SER B CA 1
ATOM 1438 C C . SER B 1 85 ? -27.555 -6.046 20.595 1.00 31.55 61 SER B C 1
ATOM 1439 O O . SER B 1 85 ? -26.509 -5.401 20.518 1.00 30.03 61 SER B O 1
ATOM 1442 N N . PRO B 1 86 ? -28.426 -5.867 21.592 1.00 29.98 62 PRO B N 1
ATOM 1443 C CA . PRO B 1 86 ? -28.099 -4.887 22.617 1.00 28.06 62 PRO B CA 1
ATOM 1444 C C . PRO B 1 86 ? -26.848 -5.375 23.346 1.00 28.93 62 PRO B C 1
ATOM 1445 O O . PRO B 1 86 ? -26.700 -6.566 23.611 1.00 29.46 62 PRO B O 1
ATOM 1449 N N . TYR B 1 87 ? -25.936 -4.456 23.629 1.00 31.91 63 TYR B N 1
ATOM 1450 C CA . TYR B 1 87 ? -24.711 -4.794 24.327 1.00 32.17 63 TYR B CA 1
ATOM 1451 C C . TYR B 1 87 ? -24.570 -3.776 25.443 1.00 32.33 63 TYR B C 1
ATOM 1452 O O . TYR B 1 87 ? -23.655 -2.958 25.454 1.00 31.41 63 TYR B O 1
ATOM 1461 N N . GLY B 1 88 ? -25.503 -3.835 26.382 1.00 34.59 64 GLY B N 1
ATOM 1462 C CA . GLY B 1 88 ? -25.501 -2.896 27.481 1.00 35.30 64 GLY B CA 1
ATOM 1463 C C . GLY B 1 88 ? -26.617 -1.912 27.227 1.00 36.33 64 GLY B C 1
ATOM 1464 O O . GLY B 1 88 ? -27.314 -2.013 26.214 1.00 36.54 64 GLY B O 1
ATOM 1465 N N . GLU B 1 89 ? -26.787 -0.954 28.129 1.00 36.93 65 GLU B N 1
ATOM 1466 C CA . GLU B 1 89 ? -27.848 0.035 27.990 1.00 38.97 65 GLU B CA 1
ATOM 1467 C C . GLU B 1 89 ? -27.645 1.024 26.843 1.00 39.58 65 GLU B C 1
ATOM 1468 O O . GLU B 1 89 ? -28.614 1.522 26.269 1.00 40.07 65 GLU B O 1
ATOM 1474 N N . ASN B 1 90 ? -26.398 1.306 26.490 1.00 38.70 66 ASN B N 1
ATOM 1475 C CA . ASN B 1 90 ? -26.159 2.280 25.442 1.00 39.32 66 ASN B CA 1
ATOM 1476 C C . ASN B 1 90 ? -25.551 1.801 24.130 1.00 39.03 66 ASN B C 1
ATOM 1477 O O . ASN B 1 90 ? -25.537 2.547 23.152 1.00 40.00 66 ASN B O 1
ATOM 1482 N N . PHE B 1 91 ? -25.063 0.568 24.085 1.00 37.83 67 PHE B N 1
ATOM 1483 C CA . PHE B 1 91 ? -24.459 0.081 22.852 1.00 36.58 67 PHE B CA 1
ATOM 1484 C C . PHE B 1 91 ? -25.132 -1.116 22.224 1.00 34.28 67 PHE B C 1
ATOM 1485 O O . PHE B 1 91 ? -26.006 -1.745 22.809 1.00 33.11 67 PHE B O 1
ATOM 1493 N N . ARG B 1 92 ? -24.677 -1.421 21.016 1.00 33.56 68 ARG B N 1
ATOM 1494 C CA . ARG B 1 92 ? -25.164 -2.538 20.226 1.00 31.80 68 ARG B CA 1
ATOM 1495 C C . ARG B 1 92 ? -23.932 -3.270 19.696 1.00 29.61 68 ARG B C 1
ATOM 1496 O O . ARG B 1 92 ? -22.925 -2.647 19.363 1.00 28.93 68 ARG B O 1
ATOM 1504 N N . ILE B 1 93 ? -24.011 -4.591 19.626 1.00 27.52 69 ILE B N 1
ATOM 1505 C CA . ILE B 1 93 ? -22.904 -5.374 19.109 1.00 28.79 69 ILE B CA 1
ATOM 1506 C C . ILE B 1 93 ? -23.382 -6.061 17.829 1.00 29.73 69 ILE B C 1
ATOM 1507 O O . ILE B 1 93 ? -24.540 -6.476 17.737 1.00 31.66 69 ILE B O 1
ATOM 1512 N N . S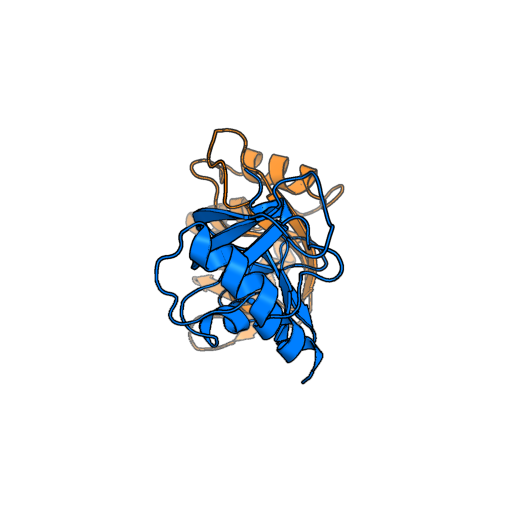ER B 1 94 ? -22.506 -6.153 16.835 1.00 29.74 70 SER B N 1
ATOM 1513 C CA . SER B 1 94 ? -22.866 -6.777 15.566 1.00 29.56 70 SER B CA 1
ATOM 1514 C C . SER B 1 94 ? -23.019 -8.288 15.691 1.00 31.39 70 SER B C 1
ATOM 1515 O O . SER B 1 94 ? -22.292 -8.929 16.438 1.00 33.35 70 SER B O 1
ATOM 1518 N N . ASN B 1 95 ? -23.967 -8.856 14.956 1.00 32.68 71 ASN B N 1
ATOM 1519 C CA . ASN B 1 95 ? -24.181 -10.294 14.995 1.00 34.73 71 ASN B CA 1
ATOM 1520 C C . ASN B 1 95 ? -23.113 -11.019 14.183 1.00 36.24 71 ASN B C 1
ATOM 1521 O O . ASN B 1 95 ? -22.935 -12.224 14.327 1.00 36.28 71 ASN B O 1
ATOM 1526 N N . SER B 1 96 ? -22.410 -10.286 13.326 1.00 35.01 72 SER B N 1
ATOM 1527 C CA . SER B 1 96 ? -21.346 -10.881 12.528 1.00 36.51 72 SER B CA 1
ATOM 1528 C C . SER B 1 96 ? -20.142 -9.934 12.462 1.00 34.75 72 SER B C 1
ATOM 1529 O O . SER B 1 96 ? -20.275 -8.734 12.673 1.00 34.46 72 SER B O 1
ATOM 1532 N N . PRO B 1 97 ? -18.944 -10.472 12.193 1.00 34.55 73 PRO B N 1
ATOM 1533 C CA . PRO B 1 97 ? -17.728 -9.655 12.115 1.00 33.17 73 PRO B CA 1
ATOM 1534 C C . PRO B 1 97 ? -17.608 -8.791 10.861 1.00 32.98 73 PRO B C 1
ATOM 1535 O O . PRO B 1 97 ? -18.239 -9.075 9.837 1.00 31.73 73 PRO B O 1
ATOM 1539 N N . PHE B 1 98 ? -16.805 -7.732 10.964 1.00 30.15 74 PHE B N 1
ATOM 1540 C CA . PHE B 1 98 ? -16.576 -6.802 9.862 1.00 31.45 74 PHE B CA 1
ATOM 1541 C C . PHE B 1 98 ? -15.093 -6.644 9.579 1.00 32.82 74 PHE B C 1
ATOM 1542 O O . PHE B 1 98 ? -14.258 -6.802 10.467 1.00 31.67 74 PHE B O 1
ATOM 1550 N N . GLN B 1 99 ? -14.771 -6.331 8.333 1.00 31.94 75 GLN B N 1
ATOM 1551 C CA . GLN B 1 99 ? -13.392 -6.081 7.965 1.00 32.62 75 GLN B CA 1
ATOM 1552 C C . GLN B 1 99 ? -13.175 -4.643 8.406 1.00 30.95 75 GLN B C 1
ATOM 1553 O O . GLN B 1 99 ? -14.018 -3.785 8.155 1.00 30.66 75 GLN B O 1
ATOM 1559 N N . ILE B 1 100 ? -12.060 -4.387 9.080 1.00 30.13 76 ILE B N 1
ATOM 1560 C CA . ILE B 1 100 ? -11.755 -3.055 9.582 1.00 29.50 76 ILE B CA 1
ATOM 1561 C C . ILE B 1 100 ? -10.259 -2.806 9.576 1.00 29.15 76 ILE B C 1
ATOM 1562 O O . ILE B 1 100 ? -9.467 -3.742 9.624 1.00 30.82 76 ILE B O 1
ATOM 1567 N N . THR B 1 101 ? -9.883 -1.535 9.519 1.00 29.59 77 THR B N 1
ATOM 1568 C CA . THR B 1 101 ? -8.478 -1.143 9.531 1.00 29.82 77 THR B CA 1
ATOM 1569 C C . THR B 1 101 ? -8.324 -0.042 10.578 1.00 28.68 77 THR B C 1
ATOM 1570 O O . THR B 1 101 ? -8.917 1.029 10.437 1.00 28.85 77 THR B O 1
ATOM 1574 N N . THR B 1 102 ? -7.549 -0.304 11.628 1.00 25.73 78 THR B N 1
ATOM 1575 C CA . THR B 1 102 ? -7.333 0.693 12.671 1.00 25.63 78 THR B CA 1
ATOM 1576 C C . THR B 1 102 ? -6.099 1.541 12.340 1.00 26.45 78 THR B C 1
ATOM 1577 O O . THR B 1 102 ? -5.031 1.017 12.016 1.00 27.72 78 THR B O 1
ATOM 1581 N N . CYS B 1 103 ? -6.252 2.855 12.398 1.00 27.04 79 CYS B N 1
ATOM 1582 C CA . CYS B 1 103 ? -5.141 3.743 12.110 1.00 28.02 79 CYS B CA 1
ATOM 1583 C C . CYS B 1 103 ? -4.708 4.367 13.420 1.00 29.20 79 CYS B C 1
ATOM 1584 O O . CYS B 1 103 ? -5.493 5.043 14.088 1.00 28.34 79 CYS B O 1
ATOM 1587 N N . THR B 1 104 ? -3.457 4.128 13.785 1.00 28.20 80 THR B N 1
ATOM 1588 C CA . THR B 1 104 ? -2.918 4.659 15.027 1.00 30.23 80 THR B CA 1
ATOM 1589 C C . THR B 1 104 ? -1.812 5.664 14.766 1.00 31.46 80 THR B C 1
ATOM 1590 O O . THR B 1 104 ? -0.939 5.433 13.929 1.00 32.49 80 THR B O 1
ATOM 1594 N N . HIS B 1 105 ? -1.841 6.769 15.503 1.00 33.33 81 HIS B N 1
ATOM 1595 C CA . HIS B 1 105 ? -0.850 7.823 15.337 1.00 35.17 81 HIS B CA 1
ATOM 1596 C C . HIS B 1 105 ? 0.493 7.490 15.975 1.00 36.87 81 HIS B C 1
ATOM 1597 O O . HIS B 1 105 ? 0.558 6.842 17.014 1.00 37.24 81 HIS B O 1
ATOM 1604 N N . SER B 1 106 ? 1.567 7.917 15.328 1.00 39.53 82 SER B N 1
ATOM 1605 C CA . SER B 1 106 ? 2.905 7.695 15.856 1.00 42.84 82 SER B CA 1
ATOM 1606 C C . SER B 1 106 ? 3.157 8.816 16.857 1.00 45.72 82 SER B C 1
ATOM 1607 O O . SER B 1 106 ? 3.951 9.714 16.581 1.00 45.81 82 SER B O 1
ATOM 1610 N N . ARG B 1 107 ? 2.464 8.773 17.997 1.00 49.58 83 ARG B N 1
ATOM 1611 C CA . ARG B 1 107 ? 2.617 9.798 19.028 1.00 54.43 83 ARG B CA 1
ATOM 1612 C C . ARG B 1 107 ? 4.062 10.269 19.094 1.00 57.49 83 ARG B C 1
ATOM 1613 O O . ARG B 1 107 ? 4.905 9.671 19.760 1.00 58.57 83 ARG B O 1
ATOM 1621 N N . GLY B 1 108 ? 4.325 11.356 18.378 1.00 60.94 84 GLY B N 1
ATOM 1622 C CA . GLY B 1 108 ? 5.655 11.922 18.296 1.00 64.52 84 GLY B CA 1
ATOM 1623 C C . GLY B 1 108 ? 5.738 12.624 16.953 1.00 67.47 84 GLY B C 1
ATOM 1624 O O . GLY B 1 108 ? 5.640 11.987 15.899 1.00 67.08 84 GLY B O 1
ATOM 1625 N N . SER B 1 109 ? 5.903 13.942 17.004 1.00 69.55 85 SER B N 1
ATOM 1626 C CA . SER B 1 109 ? 5.986 14.795 15.822 1.00 71.82 85 SER B CA 1
ATOM 1627 C C . SER B 1 109 ? 4.606 15.242 15.334 1.00 73.71 85 SER B C 1
ATOM 1628 O O . SER B 1 109 ? 4.281 15.091 14.154 1.00 73.28 85 SER B O 1
ATOM 1631 N N . PRO B 1 110 ? 3.773 15.799 16.241 1.00 75.31 86 PRO B N 1
ATOM 1632 C CA . PRO B 1 110 ? 2.431 16.269 15.871 1.00 75.49 86 PRO B CA 1
ATOM 1633 C C . PRO B 1 110 ? 2.569 17.293 14.749 1.00 75.89 86 PRO B C 1
ATOM 1634 O O . PRO B 1 110 ? 1.595 17.913 14.318 1.00 75.47 86 PRO B O 1
ATOM 1638 N N . TRP B 1 111 ? 3.814 17.462 14.314 1.00 76.44 87 TRP B N 1
ATOM 1639 C CA . TRP B 1 111 ? 4.202 18.357 13.236 1.00 76.69 87 TRP B CA 1
ATOM 1640 C C . TRP B 1 111 ? 3.347 17.979 12.025 1.00 75.66 87 TRP B C 1
ATOM 1641 O O . TRP B 1 111 ? 3.123 16.796 11.773 1.00 76.18 87 TRP B O 1
ATOM 1652 N N . PRO B 1 112 ? 2.866 18.979 11.263 1.00 74.22 88 PRO B N 1
ATOM 1653 C CA . PRO B 1 112 ? 2.029 18.801 10.076 1.00 72.44 88 PRO B CA 1
ATOM 1654 C C . PRO B 1 112 ? 1.792 17.372 9.578 1.00 69.93 88 PRO B C 1
ATOM 1655 O O . PRO B 1 112 ? 0.662 16.877 9.627 1.00 71.27 88 PRO B O 1
ATOM 1659 N N . PRO B 1 113 ? 2.842 16.685 9.096 1.00 65.97 89 PRO B N 1
ATOM 1660 C CA . PRO B 1 113 ? 2.595 15.321 8.624 1.00 62.19 89 PRO B CA 1
ATOM 1661 C C . PRO B 1 113 ? 2.318 14.350 9.773 1.00 58.11 89 PRO B C 1
ATOM 1662 O O . PRO B 1 113 ? 3.223 13.994 10.523 1.00 56.29 89 PRO B O 1
ATOM 1666 N N . CYS B 1 114 ? 1.062 13.935 9.915 1.00 54.09 90 CYS B N 1
ATOM 1667 C CA . CYS B 1 114 ? 0.690 12.995 10.968 1.00 50.15 90 CYS B CA 1
ATOM 1668 C C . CYS B 1 114 ? 1.071 11.583 10.542 1.00 48.34 90 CYS B C 1
ATOM 1669 O O . CYS B 1 114 ? 0.611 11.097 9.503 1.00 47.84 90 CYS B O 1
ATOM 1672 N N . GLY B 1 115 ? 1.905 10.926 11.342 1.00 45.91 91 GLY B N 1
ATOM 1673 C CA . GLY B 1 115 ? 2.309 9.568 11.023 1.00 43.08 91 GLY B CA 1
ATOM 1674 C C . GLY B 1 115 ? 1.281 8.562 11.519 1.00 41.58 91 GLY B C 1
ATOM 1675 O O . GLY B 1 115 ? 0.688 8.744 12.585 1.00 41.30 91 GLY B O 1
ATOM 1676 N N . TYR B 1 116 ? 1.065 7.501 10.747 1.00 39.66 92 TYR B N 1
ATOM 1677 C CA . TYR B 1 116 ? 0.104 6.467 11.120 1.00 38.16 92 TYR B CA 1
ATOM 1678 C C . TYR B 1 116 ? 0.562 5.060 10.754 1.00 37.18 92 TYR B C 1
ATOM 1679 O O . TYR B 1 116 ? 1.283 4.855 9.774 1.00 35.74 92 TYR B O 1
ATOM 1688 N N . ARG B 1 117 ? 0.152 4.095 11.568 1.00 36.86 93 ARG B N 1
ATOM 1689 C CA . ARG B 1 117 ? 0.456 2.689 11.327 1.00 35.71 93 ARG B CA 1
ATOM 1690 C C . ARG B 1 117 ? -0.895 2.017 11.182 1.00 32.36 93 ARG B C 1
ATOM 1691 O O . ARG B 1 117 ? -1.831 2.348 11.905 1.00 29.93 93 ARG B O 1
ATOM 1699 N N . ALA B 1 118 ? -1.000 1.080 10.247 1.00 29.96 94 ALA B N 1
ATOM 1700 C CA . ALA B 1 118 ? -2.267 0.400 10.016 1.00 29.03 94 ALA B CA 1
ATOM 1701 C C . ALA B 1 118 ? -2.321 -0.968 10.660 1.00 27.28 94 ALA B C 1
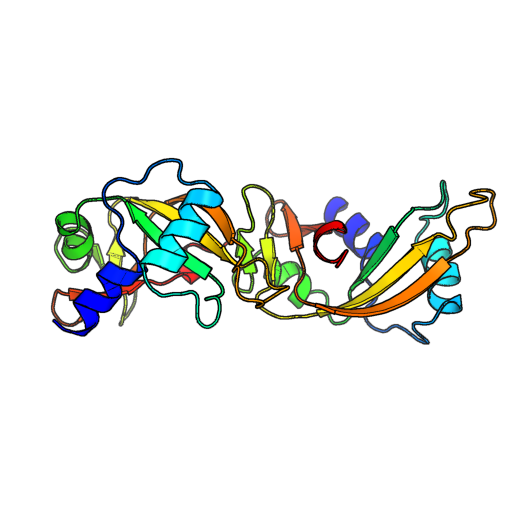ATOM 1702 O O . ALA B 1 118 ? -1.313 -1.641 10.797 1.00 30.18 94 ALA B O 1
ATOM 1704 N N . PHE B 1 119 ? -3.518 -1.370 11.056 1.00 28.54 95 PHE B N 1
ATOM 1705 C CA . PHE B 1 119 ? -3.729 -2.676 11.648 1.00 28.77 95 PHE B CA 1
ATOM 1706 C C . PHE B 1 119 ? -5.042 -3.255 11.137 1.00 27.34 95 PHE B C 1
ATOM 1707 O O . PHE B 1 119 ? -6.123 -2.807 11.516 1.00 23.32 95 PHE B O 1
ATOM 1715 N N . LYS B 1 120 ? -4.932 -4.256 10.272 1.00 26.79 96 LYS B N 1
ATOM 1716 C CA . LYS B 1 120 ? -6.100 -4.906 9.692 1.00 28.35 96 LYS B CA 1
ATOM 1717 C C . LYS B 1 120 ? -6.652 -5.970 10.633 1.00 28.25 96 LYS B C 1
ATOM 1718 O O . LYS B 1 120 ? -5.896 -6.725 11.257 1.00 26.89 96 LYS B O 1
ATOM 1724 N N . ASP B 1 121 ? -7.971 -6.031 10.734 1.00 25.39 97 ASP B N 1
ATOM 1725 C CA . ASP B 1 121 ? -8.583 -7.034 11.581 1.00 29.06 97 ASP B CA 1
ATOM 1726 C C . ASP B 1 121 ? -9.952 -7.410 11.026 1.00 28.38 97 ASP B C 1
ATOM 1727 O O . ASP B 1 121 ? -10.473 -6.765 10.120 1.00 28.12 97 ASP B O 1
ATOM 1732 N N . PHE B 1 122 ? -10.517 -8.463 11.597 1.00 28.44 98 PHE B N 1
ATOM 1733 C CA . PHE B 1 122 ? -11.820 -8.975 11.225 1.00 29.45 98 PHE B CA 1
ATOM 1734 C C . PHE B 1 122 ? -12.418 -9.220 12.605 1.00 30.20 98 PHE B C 1
ATOM 1735 O O . PHE B 1 122 ? -12.054 -10.178 13.272 1.00 29.83 98 PHE B O 1
ATOM 1743 N N . ARG B 1 123 ? -13.330 -8.354 13.034 1.00 30.05 99 ARG B N 1
ATOM 1744 C CA . ARG B 1 123 ? -13.893 -8.460 14.379 1.00 29.82 99 ARG B CA 1
ATOM 1745 C C . ARG B 1 123 ? -15.353 -8.072 14.475 1.00 30.04 99 ARG B C 1
ATOM 1746 O O . ARG B 1 123 ? -15.904 -7.429 13.576 1.00 28.99 99 ARG B O 1
ATOM 1754 N N . TYR B 1 124 ? -15.972 -8.469 15.582 1.00 28.08 100 TYR B N 1
ATOM 1755 C CA . TYR B 1 124 ? -17.343 -8.086 15.861 1.00 29.88 100 TYR B CA 1
ATOM 1756 C C . TYR B 1 124 ? -17.164 -6.666 16.369 1.00 29.32 100 TYR B C 1
ATOM 1757 O O . TYR B 1 124 ? -16.206 -6.383 17.092 1.00 29.71 100 TYR B O 1
ATOM 1766 N N . ILE B 1 125 ? -18.073 -5.768 16.011 1.00 29.68 101 ILE B N 1
ATOM 1767 C CA . ILE B 1 125 ? -17.916 -4.394 16.451 1.00 28.93 101 ILE B CA 1
ATOM 1768 C C . ILE B 1 125 ? -19.044 -3.875 17.326 1.00 28.21 101 ILE B C 1
ATOM 1769 O O . ILE B 1 125 ? -20.160 -4.395 17.302 1.00 27.58 101 ILE B O 1
ATOM 1774 N N . VAL B 1 126 ? -18.729 -2.837 18.095 1.00 28.87 102 VAL B N 1
ATOM 1775 C CA . VAL B 1 126 ? -19.686 -2.205 18.994 1.00 27.91 102 VAL B CA 1
ATOM 1776 C C . VAL B 1 126 ? -19.869 -0.733 18.659 1.00 26.91 102 VAL B C 1
ATOM 1777 O O . VAL B 1 126 ? -18.895 0.003 18.500 1.00 27.34 102 VAL B O 1
ATOM 1781 N N . ILE B 1 127 ? -21.126 -0.313 18.557 1.00 26.64 103 ILE B N 1
ATOM 1782 C CA . ILE B 1 127 ? -21.453 1.076 18.244 1.00 30.01 103 ILE B CA 1
ATOM 1783 C C . ILE B 1 127 ? -22.621 1.567 19.086 1.00 30.89 103 ILE B C 1
ATOM 1784 O O . ILE B 1 127 ? -23.310 0.778 19.731 1.00 32.01 103 ILE B O 1
ATOM 1789 N N . ALA B 1 128 ? -22.834 2.880 19.076 1.00 31.58 104 ALA B N 1
ATOM 1790 C CA . ALA B 1 128 ? -23.953 3.469 19.796 1.00 34.20 104 ALA B CA 1
ATOM 1791 C C . ALA B 1 128 ? -24.914 3.970 18.726 1.00 35.55 104 ALA B C 1
ATOM 1792 O O . ALA B 1 128 ? -24.493 4.570 17.736 1.00 36.15 104 ALA B O 1
ATOM 1794 N N . CYS B 1 129 ? -26.199 3.716 18.922 1.00 37.16 105 CYS B N 1
ATOM 1795 C CA . CYS B 1 129 ? -27.209 4.140 17.966 1.00 42.03 105 CYS B CA 1
ATOM 1796 C C . CYS B 1 129 ? -28.179 5.158 18.566 1.00 45.36 105 CYS B C 1
ATOM 1797 O O . CYS B 1 129 ? -28.536 5.080 19.745 1.00 45.69 105 CYS B O 1
ATOM 1800 N N . GLU B 1 130 ? -28.596 6.115 17.740 1.00 48.38 106 GLU B N 1
ATOM 1801 C CA . GLU B 1 130 ? -29.542 7.146 18.150 1.00 52.24 106 GLU B CA 1
ATOM 1802 C C . GLU B 1 130 ? -30.753 6.924 17.253 1.00 54.06 106 GLU B C 1
ATOM 1803 O O . GLU B 1 130 ? -30.746 7.310 16.082 1.00 53.17 106 GLU B O 1
ATOM 1809 N N . ASP B 1 131 ? -31.780 6.287 17.809 1.00 55.89 107 ASP B N 1
ATOM 1810 C CA . ASP B 1 131 ? -33.004 5.959 17.082 1.00 56.58 107 ASP B CA 1
ATOM 1811 C C . ASP B 1 131 ? -32.744 5.439 15.667 1.00 55.00 107 ASP B C 1
ATOM 1812 O O . ASP B 1 131 ? -33.086 6.086 14.679 1.00 55.47 107 ASP B O 1
ATOM 1817 N N . GLY B 1 132 ? -32.127 4.265 15.582 1.00 52.95 108 GLY B N 1
ATOM 1818 C CA . GLY B 1 132 ? -31.854 3.656 14.293 1.00 51.31 108 GLY B CA 1
ATOM 1819 C C . GLY B 1 132 ? -30.641 4.164 13.541 1.00 49.93 108 GLY B C 1
ATOM 1820 O O . GLY B 1 132 ? -30.388 3.727 12.420 1.00 50.30 108 GLY B O 1
ATOM 1821 N N . TRP B 1 133 ? -29.886 5.076 14.145 1.00 48.55 109 TRP B N 1
ATOM 1822 C CA . TRP B 1 133 ? -28.705 5.623 13.485 1.00 46.87 109 TRP B CA 1
ATOM 1823 C C . TRP B 1 133 ? -27.417 5.475 14.287 1.00 45.22 109 TRP B C 1
ATOM 1824 O O . TRP B 1 133 ? -27.374 5.791 15.477 1.00 45.37 109 TRP B O 1
ATOM 1835 N N . PRO B 1 134 ? -26.346 4.985 13.642 1.00 41.78 110 PRO B N 1
ATOM 1836 C CA . PRO B 1 134 ? -25.062 4.821 14.323 1.00 40.68 110 PRO B CA 1
ATOM 1837 C C . PRO B 1 134 ? -24.426 6.203 14.470 1.00 41.06 110 PRO B C 1
ATOM 1838 O O . PRO B 1 134 ? -24.363 6.973 13.508 1.00 40.63 110 PRO B O 1
ATOM 1842 N N . VAL B 1 135 ? -23.963 6.522 15.674 1.00 38.93 111 VAL B N 1
ATOM 1843 C CA . VAL B 1 135 ? -23.359 7.819 15.919 1.00 39.09 111 VAL B CA 1
ATOM 1844 C C . VAL B 1 135 ? -22.002 7.694 16.602 1.00 38.85 111 VAL B C 1
ATOM 1845 O O . VAL B 1 135 ? -21.217 8.642 16.618 1.00 37.17 111 VAL B O 1
ATOM 1849 N N . HIS B 1 136 ? -21.724 6.522 17.163 1.00 37.47 112 HIS B N 1
ATOM 1850 C CA . HIS B 1 136 ? -20.461 6.312 17.844 1.00 35.91 112 HIS B CA 1
ATOM 1851 C C . HIS B 1 136 ? -19.904 4.908 17.652 1.00 33.65 112 HIS B C 1
ATOM 1852 O O . HIS B 1 136 ? -20.642 3.926 17.671 1.00 34.48 112 HIS B O 1
ATOM 1859 N N . PHE B 1 137 ? -18.590 4.832 17.464 1.00 30.96 113 PHE B N 1
ATOM 1860 C CA . PHE B 1 137 ? -17.892 3.566 17.289 1.00 28.60 113 PHE B CA 1
ATOM 1861 C C . PHE B 1 137 ? -16.970 3.408 18.494 1.00 27.52 113 PHE B C 1
ATOM 1862 O O . PHE B 1 137 ? -16.159 4.284 18.780 1.00 25.86 113 PHE B O 1
ATOM 1870 N N . ASP B 1 138 ? -17.091 2.288 19.189 1.00 27.96 114 ASP B N 1
ATOM 1871 C CA . ASP B 1 138 ? -16.265 2.045 20.363 1.00 28.45 114 ASP B CA 1
ATOM 1872 C C . ASP B 1 138 ? -14.911 1.403 20.041 1.00 27.72 114 ASP B C 1
ATOM 1873 O O . ASP B 1 138 ? -14.821 0.192 19.823 1.00 28.03 114 ASP B O 1
ATOM 1878 N N . GLU B 1 139 ? -13.866 2.232 20.021 1.00 28.51 115 GLU B N 1
ATOM 1879 C CA . GLU B 1 139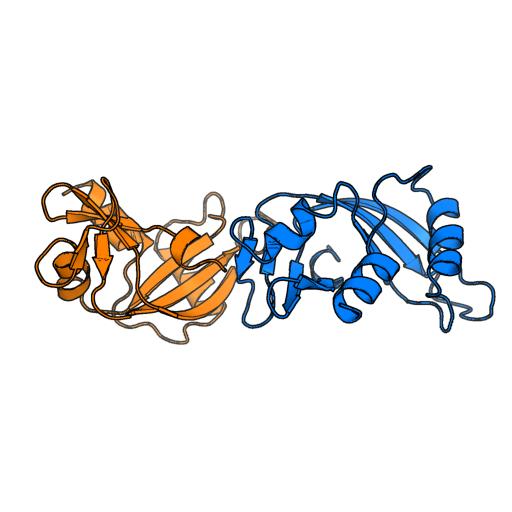 ? -12.497 1.784 19.738 1.00 29.83 115 GLU B CA 1
ATOM 1880 C C . GLU B 1 139 ? -11.941 0.855 20.810 1.00 30.79 115 GLU B C 1
ATOM 1881 O O . GLU B 1 139 ? -11.042 0.065 20.544 1.00 31.65 115 GLU B O 1
ATOM 1887 N N . SER B 1 140 ? -12.464 0.950 22.024 1.00 30.33 116 SER B N 1
ATOM 1888 C CA . SER B 1 140 ? -11.939 0.124 23.107 1.00 31.06 116 SER B CA 1
ATOM 1889 C C . SER B 1 140 ? -12.315 -1.334 22.995 1.00 30.81 116 SER B C 1
ATOM 1890 O O . SER B 1 140 ? -11.519 -2.200 23.346 1.00 30.93 116 SER B O 1
ATOM 1893 N N . PHE B 1 141 ? -13.522 -1.615 22.505 1.00 30.73 117 PHE B N 1
ATOM 1894 C CA . PHE B 1 141 ? -13.976 -2.997 22.381 1.00 30.18 117 PHE B CA 1
ATOM 1895 C C . PHE B 1 141 ? -13.043 -3.851 21.520 1.00 30.17 117 PHE B C 1
ATOM 1896 O O . PHE B 1 141 ? -12.878 -5.046 21.764 1.00 29.32 117 PHE B O 1
ATOM 1904 N N . ILE B 1 142 ? -12.423 -3.237 20.524 1.00 29.95 118 ILE B N 1
ATOM 1905 C CA . ILE B 1 142 ? -11.519 -3.967 19.643 1.00 33.85 118 ILE B CA 1
ATOM 1906 C C . ILE B 1 142 ? -10.043 -3.636 19.879 1.00 36.63 118 ILE B C 1
ATOM 1907 O O . ILE B 1 142 ? -9.213 -3.862 19.000 1.00 37.71 118 IL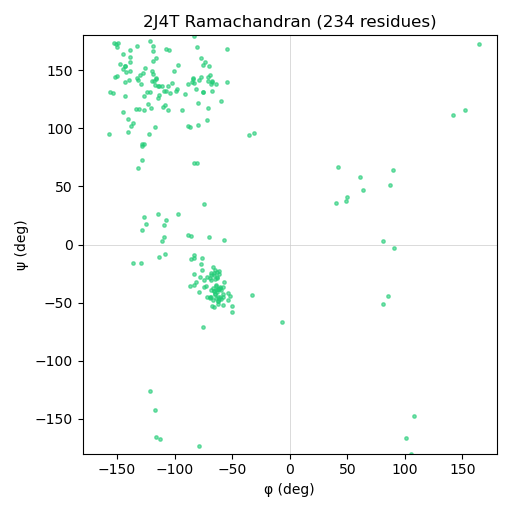E B O 1
ATOM 1912 N N . SER B 1 143 ? -9.707 -3.110 21.053 1.00 39.90 119 SER B N 1
ATOM 1913 C CA . SER B 1 143 ? -8.319 -2.754 21.320 1.00 44.74 119 SER B CA 1
ATOM 1914 C C . SER B 1 143 ? -7.411 -3.947 21.602 1.00 47.18 119 SER B C 1
ATOM 1915 O O . SER B 1 143 ? -6.568 -4.292 20.774 1.00 48.38 119 SER B O 1
ATOM 1918 N N . PRO B 1 144 ? -7.568 -4.595 22.771 1.00 47.37 120 PRO B N 1
ATOM 1919 C CA . PRO B 1 144 ? -6.728 -5.747 23.109 1.00 48.51 120 PRO B CA 1
ATOM 1920 C C . PRO B 1 144 ? -6.539 -6.690 21.931 1.00 50.77 120 PRO B C 1
ATOM 1921 O O . PRO B 1 144 ? -5.413 -7.207 21.774 1.00 51.59 120 PRO B O 1
#

Organism: Mus musculus (NCBI:txid10090)

Radius of gyration: 21.31 Å; Cα contacts (8 Å, |Δi|>4): 475; chains: 2; bounding box: 69×35×43 Å

Foldseek 3Di:
DVLLVLCCLQAEDADFDPLWQVSQQVSCVVSVCVVQNDAKGKHWYHDQVQVLCCLDDQWADDPDFKIKGVAWTWMKMWGWPPDPSDSRTGTGIDIDTGIFMFGDDPSGTRGGDPVVPPD/DVLLVLCCLFAEDADQDPQWFVSQQVSCVVSVCVVQNDFKTKHWYDDVVLVLCCLDPQWADDPPFKIKGPAWTWMKMWGFPPDCSPRRTGTGIDIDTGIWMFGADPSGTRGTDPVVPDD

Solvent-accessible surface area: 13036 Å² total; per-residue (Å²): 104,105,148,26,78,102,3,26,93,54,6,25,22,47,170,32,144,59,56,66,61,188,19,0,76,69,16,0,157,119,40,162,19,38,99,114,15,60,65,36,0,0,0,0,11,39,66,96,161,66,2,26,28,1,14,21,115,122,1,10,11,12,13,131,114,64,19,3,3,81,56,42,20,75,2,0,18,0,49,17,60,172,52,75,91,49,129,96,15,20,6,178,27,128,56,37,114,40,62,0,0,0,14,36,79,147,46,109,0,33,92,2,31,39,80,26,17,91,125,76,166,116,16,100,91,1,27,103,18,11,40,19,43,187,38,150,44,36,71,54,197,15,0,68,46,26,0,144,105,48,159,14,38,110,116,8,62,65,22,0,0,0,0,18,24,59,96,132,62,2,31,30,1,20,36,109,40,11,42,99,105,58,175,115,68,55,35,4,78,63,41,20,70,0,0,5,0,2,0,24,62,39,72,100,176,107,79,11,23,4,93,13,46,108,34,118,67,111,0,2,0,17,30,75,120,48,102,0,22,87,3,29,34,49,60,11,15,83